Protein AF-0000000070920052 (afdb_homodimer)

Radius of gyration: 20.81 Å; Cα contacts (8 Å, |Δi|>4): 676; chains: 2; bounding box: 39×66×52 Å

pLDDT: mean 94.2, std 9.0, range [41.41, 98.88]

Structure (mmCIF, N/CA/C/O backbone):
data_AF-0000000070920052-model_v1
#
loop_
_entity.id
_entity.type
_entity.pdbx_description
1 polymer 'N-acetyltransferase GCN5'
#
loop_
_atom_site.group_PDB
_atom_site.id
_atom_site.type_symbol
_atom_site.label_atom_id
_atom_site.label_alt_id
_atom_site.label_comp_id
_atom_site.label_asym_id
_atom_site.label_entity_id
_atom_site.label_seq_id
_atom_site.pdbx_PDB_ins_code
_atom_site.Cartn_x
_atom_site.Cartn_y
_atom_site.Cartn_z
_atom_site.occupancy
_atom_site.B_iso_or_equiv
_atom_site.auth_seq_id
_atom_site.auth_comp_id
_atom_site.auth_asym_id
_atom_site.auth_atom_id
_atom_site.pdbx_PDB_model_num
ATOM 1 N N . MET A 1 1 ? 8.445 -40.219 3.514 1 41.41 1 MET A N 1
ATOM 2 C CA . MET A 1 1 ? 8.008 -39.281 4.547 1 41.41 1 MET A CA 1
ATOM 3 C C . MET A 1 1 ? 7.449 -38 3.93 1 41.41 1 MET A C 1
ATOM 5 O O . MET A 1 1 ? 8.102 -37.375 3.092 1 41.41 1 MET A O 1
ATOM 9 N N . ALA A 1 2 ? 6.184 -37.844 3.654 1 49.16 2 ALA A N 1
ATOM 10 C CA . ALA A 1 2 ? 5.512 -36.812 2.879 1 49.16 2 ALA A CA 1
ATOM 11 C C . ALA A 1 2 ? 6.012 -35.406 3.266 1 49.16 2 ALA A C 1
ATOM 13 O O . ALA A 1 2 ? 5.855 -35 4.414 1 49.16 2 ALA A O 1
ATOM 14 N N . SER A 1 3 ? 7.184 -35 2.867 1 64.5 3 SER A N 1
ATOM 15 C CA . SER A 1 3 ? 7.91 -33.781 3.25 1 64.5 3 SER A CA 1
ATOM 16 C C . SER A 1 3 ? 6.977 -32.594 3.326 1 64.5 3 SER A C 1
ATOM 18 O O . SER A 1 3 ? 6.262 -32.281 2.367 1 64.5 3 SER A O 1
ATOM 20 N N . SER A 1 4 ? 6.594 -32.219 4.598 1 85.94 4 SER A N 1
ATOM 21 C CA . SER A 1 4 ? 5.676 -31.156 4.992 1 85.94 4 SER A CA 1
ATOM 22 C C . SER A 1 4 ? 6.102 -29.812 4.406 1 85.94 4 SER A C 1
ATOM 24 O O . SER A 1 4 ? 7.285 -29.594 4.141 1 85.94 4 SER A O 1
ATOM 26 N N . TYR A 1 5 ? 5.16 -29.203 3.807 1 92.75 5 TYR A N 1
ATOM 27 C CA . TYR A 1 5 ? 5.418 -27.844 3.332 1 92.75 5 TYR A CA 1
ATOM 28 C C . TYR A 1 5 ? 5.895 -26.953 4.469 1 92.75 5 TYR A C 1
ATOM 30 O O . TYR A 1 5 ? 5.418 -27.062 5.602 1 92.75 5 TYR A O 1
ATOM 38 N N . THR A 1 6 ? 6.887 -26.125 4.23 1 94.19 6 THR A N 1
ATOM 39 C CA . THR A 1 6 ? 7.289 -25.109 5.195 1 94.19 6 THR A CA 1
ATOM 40 C C . THR A 1 6 ? 6.25 -24 5.262 1 94.19 6 THR A C 1
ATOM 42 O O . THR A 1 6 ? 5.492 -23.781 4.312 1 94.19 6 THR A O 1
ATOM 45 N N . PRO A 1 7 ? 6.164 -23.344 6.422 1 95.56 7 PRO A N 1
ATOM 46 C CA . PRO A 1 7 ? 5.324 -22.141 6.449 1 95.56 7 PRO A CA 1
ATOM 47 C C . PRO A 1 7 ? 5.727 -21.125 5.391 1 95.56 7 PRO A C 1
ATOM 49 O O . PRO A 1 7 ? 6.902 -21.031 5.039 1 95.56 7 PRO A O 1
ATOM 52 N N . VAL A 1 8 ? 4.742 -20.438 4.871 1 98.06 8 VAL A N 1
ATOM 53 C CA . VAL A 1 8 ? 4.996 -19.406 3.871 1 98.06 8 VAL A CA 1
ATOM 54 C C . VAL A 1 8 ? 5.898 -18.312 4.461 1 98.06 8 VAL A C 1
ATOM 56 O O . VAL A 1 8 ? 5.672 -17.859 5.582 1 98.06 8 VAL A O 1
ATOM 59 N N . ARG A 1 9 ? 6.891 -17.859 3.729 1 98.06 9 ARG A N 1
ATOM 60 C CA . ARG A 1 9 ? 7.832 -16.844 4.168 1 98.06 9 ARG A CA 1
ATOM 61 C C . ARG A 1 9 ? 8.398 -16.078 2.979 1 98.06 9 ARG A C 1
ATOM 63 O O . ARG A 1 9 ? 8.195 -16.469 1.826 1 98.06 9 ARG A O 1
ATOM 70 N N . LYS A 1 10 ? 9.102 -15.094 3.268 1 98.19 10 LYS A N 1
ATOM 71 C CA . LYS A 1 10 ? 9.711 -14.281 2.217 1 98.19 10 LYS A CA 1
ATOM 72 C C . LYS A 1 10 ? 10.758 -15.07 1.44 1 98.19 10 LYS A C 1
ATOM 74 O O . LYS A 1 10 ? 11.523 -15.836 2.027 1 98.19 10 LYS A O 1
ATOM 79 N N . LEU A 1 11 ? 10.828 -14.859 0.207 1 98.25 11 LEU A N 1
ATOM 80 C CA . LEU A 1 11 ? 11.828 -15.453 -0.667 1 98.25 11 LEU A CA 1
ATOM 81 C C . LEU A 1 11 ? 13.234 -15.055 -0.229 1 98.25 11 LEU A C 1
ATOM 83 O O . LEU A 1 11 ? 13.484 -13.891 0.088 1 98.25 11 LEU A O 1
ATOM 87 N N . ALA A 1 12 ? 14.102 -15.984 -0.153 1 97.12 12 ALA A N 1
ATOM 88 C CA . ALA A 1 12 ? 15.508 -15.75 0.174 1 97.12 12 ALA A CA 1
ATOM 89 C C . ALA A 1 12 ? 16.406 -16.109 -1.001 1 97.12 12 ALA A C 1
ATOM 91 O O . ALA A 1 12 ? 16.047 -16.938 -1.838 1 97.12 12 ALA A O 1
ATOM 92 N N . ALA A 1 13 ? 17.562 -15.492 -1.046 1 96.12 13 ALA A N 1
ATOM 93 C CA . ALA A 1 13 ? 18.547 -15.758 -2.105 1 96.12 13 ALA A CA 1
ATOM 94 C C . ALA A 1 13 ? 18.984 -17.219 -2.092 1 96.12 13 ALA A C 1
ATOM 96 O O . ALA A 1 13 ? 19.422 -17.75 -3.117 1 96.12 13 ALA A O 1
ATOM 97 N N . THR A 1 14 ? 18.828 -17.891 -0.986 1 96.12 14 THR A N 1
ATOM 98 C CA . THR A 1 14 ? 19.297 -19.266 -0.819 1 96.12 14 THR A CA 1
ATOM 99 C C . THR A 1 14 ? 18.219 -20.25 -1.274 1 96.12 14 THR A C 1
ATOM 101 O O . THR A 1 14 ? 18.484 -21.453 -1.35 1 96.12 14 THR A O 1
ATOM 104 N N . ASP A 1 15 ? 17.047 -19.781 -1.581 1 97.25 15 ASP A N 1
ATOM 105 C CA . ASP A 1 15 ? 15.977 -20.672 -1.992 1 97.25 15 ASP A CA 1
ATOM 106 C C . ASP A 1 15 ? 16.234 -21.234 -3.385 1 97.25 15 ASP A C 1
ATOM 108 O O . ASP A 1 15 ? 16.734 -20.531 -4.266 1 97.25 15 ASP A O 1
ATOM 112 N N . HIS A 1 16 ? 15.953 -22.516 -3.555 1 97.88 16 HIS A N 1
ATOM 113 C CA . HIS A 1 16 ? 16.125 -23.172 -4.852 1 97.88 16 HIS A CA 1
ATOM 114 C C . HIS A 1 16 ? 14.898 -22.938 -5.738 1 97.88 16 HIS A C 1
ATOM 116 O O . HIS A 1 16 ? 13.867 -23.609 -5.562 1 97.88 16 HIS A O 1
ATOM 122 N N . VAL A 1 17 ? 15.055 -22.109 -6.734 1 98.38 17 VAL A N 1
ATOM 123 C CA . VAL A 1 17 ? 13.914 -21.703 -7.543 1 98.38 17 VAL A CA 1
ATOM 124 C C . VAL A 1 17 ? 14.078 -22.234 -8.969 1 98.38 17 VAL A C 1
ATOM 126 O O . VAL A 1 17 ? 13.125 -22.234 -9.75 1 98.38 17 VAL A O 1
ATOM 129 N N . ASP A 1 18 ? 15.188 -22.797 -9.344 1 97.88 18 ASP A N 1
ATOM 130 C CA . ASP A 1 18 ? 15.523 -23.125 -10.734 1 97.88 18 ASP A CA 1
ATOM 131 C C . ASP A 1 18 ? 14.641 -24.25 -11.266 1 97.88 18 ASP A C 1
ATOM 133 O O . ASP A 1 18 ? 14.289 -24.266 -12.445 1 97.88 18 ASP A O 1
ATOM 137 N N . ALA A 1 19 ? 14.273 -25.188 -10.43 1 97.38 19 ALA A N 1
ATOM 138 C CA . ALA A 1 19 ? 13.531 -26.359 -10.859 1 97.38 19 ALA A CA 1
ATOM 139 C C . ALA A 1 19 ? 12.031 -26.094 -10.875 1 97.38 19 ALA A C 1
ATOM 141 O O . ALA A 1 19 ? 11.242 -26.938 -11.312 1 97.38 19 ALA A O 1
ATOM 142 N N . PHE A 1 20 ? 11.625 -24.953 -10.359 1 98.5 20 PHE A N 1
ATOM 143 C CA . PHE A 1 20 ? 10.211 -24.625 -10.281 1 98.5 20 PHE A CA 1
ATOM 144 C C . PHE A 1 20 ? 9.578 -24.609 -11.672 1 98.5 20 PHE A C 1
ATOM 146 O O . PHE A 1 20 ? 10.125 -24 -12.602 1 98.5 20 PHE A O 1
ATOM 153 N N . ASP A 1 21 ? 8.469 -25.219 -11.781 1 98.62 21 ASP A N 1
ATOM 154 C CA . ASP A 1 21 ? 7.707 -25.234 -13.023 1 98.62 21 ASP A CA 1
ATOM 155 C C . ASP A 1 21 ? 6.207 -25.328 -12.75 1 98.62 21 ASP A C 1
ATOM 157 O O . ASP A 1 21 ? 5.715 -26.375 -12.336 1 98.62 21 ASP A O 1
ATOM 161 N N . CYS A 1 22 ? 5.484 -24.297 -13.031 1 97.75 22 CYS A N 1
ATOM 162 C CA . CYS A 1 22 ? 4.047 -24.297 -12.789 1 97.75 22 CYS A CA 1
ATOM 163 C C . CYS A 1 22 ? 3.275 -24.5 -14.086 1 97.75 22 CYS A C 1
ATOM 165 O O . CYS A 1 22 ? 2.045 -24.438 -14.102 1 97.75 22 CYS A O 1
ATOM 167 N N . GLY A 1 23 ? 3.979 -24.656 -15.164 1 97.06 23 GLY A N 1
ATOM 168 C CA . GLY A 1 23 ? 3.34 -24.859 -16.453 1 97.06 23 GLY A CA 1
ATOM 169 C C . GLY A 1 23 ? 3.172 -23.562 -17.234 1 97.06 23 GLY A C 1
ATOM 170 O O . GLY A 1 23 ? 2.697 -23.578 -18.375 1 97.06 23 GLY A O 1
ATOM 171 N N . GLN A 1 24 ? 3.484 -22.422 -16.703 1 96.06 24 GLN A N 1
ATOM 172 C CA . GLN A 1 24 ? 3.432 -21.109 -17.359 1 96.06 24 GLN A CA 1
ATOM 173 C C . GLN A 1 24 ? 4.809 -20.453 -17.375 1 96.06 24 GLN A C 1
ATOM 175 O O . GLN A 1 24 ? 5.332 -20.062 -16.328 1 96.06 24 GLN A O 1
ATOM 180 N N . SER A 1 25 ? 5.328 -20.25 -18.547 1 96.94 25 SER A N 1
ATOM 181 C CA . SER A 1 25 ? 6.711 -19.812 -18.719 1 96.94 25 SER A CA 1
ATOM 182 C C . SER A 1 25 ? 6.941 -18.453 -18.062 1 96.94 25 SER A C 1
ATOM 184 O O . SER A 1 25 ? 7.977 -18.234 -17.438 1 96.94 25 SER A O 1
ATOM 186 N N . ALA A 1 26 ? 6 -17.547 -18.172 1 96.31 26 ALA A N 1
ATOM 187 C CA . ALA A 1 26 ? 6.16 -16.203 -17.641 1 96.31 26 ALA A CA 1
ATOM 188 C C . ALA A 1 26 ? 6.27 -16.219 -16.125 1 96.31 26 ALA A C 1
ATOM 190 O O . ALA A 1 26 ? 7.078 -15.492 -15.539 1 96.31 26 ALA A O 1
ATOM 191 N N . LEU A 1 27 ? 5.516 -17.016 -15.453 1 97.31 27 LEU A N 1
ATOM 192 C CA . LEU A 1 27 ? 5.555 -17.125 -14 1 97.31 27 LEU A CA 1
ATOM 193 C C . LEU A 1 27 ? 6.836 -17.812 -13.539 1 97.31 27 LEU A C 1
ATOM 195 O O . LEU A 1 27 ? 7.438 -17.422 -12.539 1 97.31 27 LEU A O 1
ATOM 199 N N . ASN A 1 28 ? 7.223 -18.875 -14.32 1 98.44 28 ASN A N 1
ATOM 200 C CA . ASN A 1 28 ? 8.5 -19.531 -14.031 1 98.44 28 ASN A CA 1
ATOM 201 C C . ASN A 1 28 ? 9.656 -18.547 -14.094 1 98.44 28 ASN A C 1
ATOM 203 O O . ASN A 1 28 ? 10.469 -18.469 -13.164 1 98.44 28 ASN A O 1
ATOM 207 N N . GLN A 1 29 ? 9.656 -17.812 -15.164 1 98.06 29 GLN A N 1
ATOM 208 C CA . GLN A 1 29 ? 10.734 -16.859 -15.383 1 98.06 29 GLN A CA 1
ATOM 209 C C . GLN A 1 29 ? 10.734 -15.773 -14.32 1 98.06 29 GLN A C 1
ATOM 211 O O . GLN A 1 29 ? 11.797 -15.344 -13.859 1 98.06 29 GLN A O 1
ATOM 216 N N . PHE A 1 30 ? 9.602 -15.375 -13.969 1 97.94 30 PHE A N 1
ATOM 217 C CA . PHE A 1 30 ? 9.516 -14.344 -12.938 1 97.94 30 PHE A CA 1
ATOM 218 C C . PHE A 1 30 ? 10.203 -14.797 -11.656 1 97.94 30 PHE A C 1
ATOM 220 O O . PHE A 1 30 ? 11.047 -14.078 -11.117 1 97.94 30 PHE A O 1
ATOM 227 N N . LEU A 1 31 ? 9.82 -15.922 -11.156 1 98.56 31 LEU A N 1
ATOM 228 C CA . LEU A 1 31 ? 10.391 -16.422 -9.914 1 98.56 31 LEU A CA 1
ATOM 229 C C . LEU A 1 31 ? 11.906 -16.594 -10.039 1 98.56 31 LEU A C 1
ATOM 231 O O . LEU A 1 31 ? 12.656 -16.188 -9.156 1 98.56 31 LEU A O 1
ATOM 235 N N . GLN A 1 32 ? 12.312 -17.094 -11.172 1 98.56 32 GLN A N 1
ATOM 236 C CA . GLN A 1 32 ? 13.695 -17.531 -11.359 1 98.56 32 GLN A CA 1
ATOM 237 C C . GLN A 1 32 ? 14.617 -16.359 -11.633 1 98.56 32 GLN A C 1
ATOM 239 O O . GLN A 1 32 ? 15.773 -16.359 -11.211 1 98.56 32 GLN A O 1
ATOM 244 N N . ARG A 1 33 ? 14.023 -15.281 -12.227 1 97.62 33 ARG A N 1
ATOM 245 C CA . ARG A 1 33 ? 14.914 -14.242 -12.734 1 97.62 33 ARG A CA 1
ATOM 246 C C . ARG A 1 33 ? 14.594 -12.883 -12.109 1 97.62 33 ARG A C 1
ATOM 248 O O . ARG A 1 33 ? 15.477 -12.039 -11.953 1 97.62 33 ARG A O 1
ATOM 255 N N . TYR A 1 34 ? 13.367 -12.672 -11.68 1 97.5 34 TYR A N 1
ATOM 256 C CA . TYR A 1 34 ? 12.977 -11.289 -11.422 1 97.5 34 TYR A CA 1
ATOM 257 C C . TYR A 1 34 ? 12.516 -11.109 -9.984 1 97.5 34 TYR A C 1
ATOM 259 O O . TYR A 1 34 ? 12.602 -10.016 -9.43 1 97.5 34 TYR A O 1
ATOM 267 N N . ALA A 1 35 ? 12.055 -12.18 -9.336 1 98.19 35 ALA A N 1
ATOM 268 C CA . ALA A 1 35 ? 11.398 -12.055 -8.039 1 98.19 35 ALA A CA 1
ATOM 269 C C . ALA A 1 35 ? 12.328 -11.406 -7.016 1 98.19 35 ALA A C 1
ATOM 271 O O . ALA A 1 35 ? 11.945 -10.445 -6.344 1 98.19 35 ALA A O 1
ATOM 272 N N . LEU A 1 36 ? 13.539 -11.906 -6.922 1 97.31 36 LEU A N 1
ATOM 273 C CA . LEU A 1 36 ? 14.484 -11.383 -5.938 1 97.31 36 LEU A CA 1
ATOM 274 C C . LEU A 1 36 ? 14.898 -9.961 -6.289 1 97.31 36 LEU A C 1
ATOM 276 O O . LEU A 1 36 ? 15.047 -9.117 -5.402 1 97.31 36 LEU A O 1
ATOM 280 N N . VAL A 1 37 ? 15.07 -9.711 -7.535 1 96.5 37 VAL A N 1
ATOM 281 C CA . VAL A 1 37 ? 15.445 -8.375 -8 1 96.5 37 VAL A CA 1
ATOM 282 C C . VAL A 1 37 ? 14.352 -7.375 -7.648 1 96.5 37 VAL A C 1
ATOM 284 O O . VAL A 1 37 ? 14.633 -6.301 -7.117 1 96.5 37 VAL A O 1
ATOM 287 N N . ASN A 1 38 ? 13.148 -7.719 -7.938 1 96.62 38 ASN A N 1
ATOM 288 C CA . ASN A 1 38 ? 12.016 -6.859 -7.621 1 96.62 38 ASN A CA 1
ATOM 289 C C . ASN A 1 38 ? 11.875 -6.641 -6.117 1 96.62 38 ASN A C 1
ATOM 291 O O . ASN A 1 38 ? 11.547 -5.543 -5.672 1 96.62 38 ASN A O 1
ATOM 295 N N . GLN A 1 39 ? 12.109 -7.711 -5.398 1 96.88 39 GLN A N 1
ATOM 296 C CA . GLN A 1 39 ? 12.039 -7.641 -3.943 1 96.88 39 GLN A CA 1
ATOM 297 C C . GLN A 1 39 ? 13.086 -6.676 -3.391 1 96.88 39 GLN A C 1
ATOM 299 O O . GLN A 1 39 ? 12.766 -5.82 -2.561 1 96.88 39 GLN A O 1
ATOM 304 N N . LYS A 1 40 ? 14.273 -6.734 -3.852 1 94.44 40 LYS A N 1
ATOM 305 C CA . LYS A 1 40 ? 15.352 -5.852 -3.414 1 94.44 40 LYS A CA 1
ATOM 306 C C . LYS A 1 40 ? 15.078 -4.406 -3.807 1 94.44 40 LYS A C 1
ATOM 308 O O . LYS A 1 40 ? 15.445 -3.479 -3.082 1 94.44 40 LYS A O 1
ATOM 313 N N . ALA A 1 41 ? 14.422 -4.262 -4.887 1 93.94 41 ALA A N 1
ATOM 314 C CA . ALA A 1 41 ? 14.094 -2.93 -5.391 1 93.94 41 ALA A CA 1
ATOM 315 C C . ALA A 1 41 ? 12.828 -2.387 -4.734 1 93.94 41 ALA A C 1
ATOM 317 O O . ALA A 1 41 ? 12.406 -1.266 -5.023 1 93.94 41 ALA A O 1
ATOM 318 N N . ASN A 1 42 ? 12.109 -3.152 -3.965 1 95.56 42 ASN A N 1
ATOM 319 C CA . ASN A 1 42 ? 10.867 -2.812 -3.283 1 95.56 42 ASN A CA 1
ATOM 320 C C . ASN A 1 42 ? 9.75 -2.518 -4.273 1 95.56 42 ASN A C 1
ATOM 322 O O . ASN A 1 42 ? 8.922 -1.634 -4.039 1 95.56 42 ASN A O 1
ATOM 326 N N . SER A 1 43 ? 9.82 -3.182 -5.355 1 96.06 43 SER A N 1
ATOM 327 C CA . SER A 1 43 ? 8.734 -3.041 -6.32 1 96.06 43 SER A CA 1
ATOM 328 C C . SER A 1 43 ? 7.691 -4.141 -6.141 1 96.06 43 SER A C 1
ATOM 330 O O . SER A 1 43 ? 6.551 -3.998 -6.59 1 96.06 43 SER A O 1
ATOM 332 N N . ALA A 1 44 ? 8.109 -5.211 -5.516 1 97.75 44 ALA A N 1
ATOM 333 C CA . ALA A 1 44 ? 7.234 -6.305 -5.098 1 97.75 44 ALA A CA 1
ATOM 334 C C . ALA A 1 44 ? 7.883 -7.129 -3.99 1 97.75 44 ALA A C 1
ATOM 336 O O . ALA A 1 44 ? 9.109 -7.176 -3.881 1 97.75 44 ALA A O 1
ATOM 337 N N . GLN A 1 45 ? 7.055 -7.699 -3.145 1 98.56 45 GLN A N 1
ATOM 338 C CA . GLN A 1 45 ? 7.527 -8.703 -2.197 1 98.56 45 GLN A CA 1
ATOM 339 C C . GLN A 1 45 ? 7.035 -10.094 -2.58 1 98.56 45 GLN A C 1
ATOM 341 O O . GLN A 1 45 ? 5.863 -10.273 -2.916 1 98.56 45 GLN A O 1
ATOM 346 N N . THR A 1 46 ? 7.93 -11.031 -2.551 1 98.88 46 THR A N 1
ATOM 347 C CA . THR A 1 46 ? 7.59 -12.398 -2.939 1 98.88 46 THR A CA 1
ATOM 348 C C . THR A 1 46 ? 7.695 -13.336 -1.744 1 98.88 46 THR A C 1
ATOM 350 O O . THR A 1 46 ? 8.648 -13.266 -0.972 1 98.88 46 THR A O 1
ATOM 353 N N . TYR A 1 47 ? 6.703 -14.188 -1.597 1 98.88 47 TYR A N 1
ATOM 354 C CA . TYR A 1 47 ? 6.605 -15.188 -0.537 1 98.88 47 TYR A CA 1
ATOM 355 C C . TYR A 1 47 ? 6.555 -16.594 -1.115 1 98.88 47 TYR A C 1
ATOM 357 O O . TYR A 1 47 ? 5.945 -16.828 -2.162 1 98.88 47 TYR A O 1
ATOM 365 N N . VAL A 1 48 ? 7.219 -17.5 -0.341 1 98.69 48 VAL A N 1
ATOM 366 C CA . VAL A 1 48 ? 7.359 -18.828 -0.914 1 98.69 48 VAL A CA 1
ATOM 367 C C . VAL A 1 48 ? 7.008 -19.875 0.135 1 98.69 48 VAL A C 1
ATOM 369 O O . VAL A 1 48 ? 7.09 -19.625 1.338 1 98.69 48 VAL A O 1
ATOM 372 N N . CYS A 1 49 ? 6.512 -20.938 -0.36 1 98.12 49 CYS A N 1
ATOM 373 C CA . CYS A 1 49 ? 6.402 -22.188 0.364 1 98.12 49 CYS A CA 1
ATOM 374 C C . CYS A 1 49 ? 7.352 -23.234 -0.209 1 98.12 49 CYS A C 1
ATOM 376 O O . CYS A 1 49 ? 7.492 -23.344 -1.428 1 98.12 49 CYS A O 1
ATOM 378 N N . CYS A 1 50 ? 7.965 -23.969 0.686 1 97.44 50 CYS A N 1
ATOM 379 C CA . CYS A 1 50 ? 8.992 -24.891 0.234 1 97.44 50 CYS A CA 1
ATOM 380 C C . CYS A 1 50 ? 8.711 -26.312 0.729 1 97.44 50 CYS A C 1
ATOM 382 O O . CYS A 1 50 ? 7.992 -26.5 1.714 1 97.44 50 CYS A O 1
ATOM 384 N N . GLN A 1 51 ? 9.094 -27.219 -0.008 1 95.31 51 GLN A N 1
ATOM 385 C CA . GLN A 1 51 ? 9.336 -28.594 0.438 1 95.31 51 GLN A CA 1
ATOM 386 C C . GLN A 1 51 ? 10.828 -28.891 0.515 1 95.31 51 GLN A C 1
ATOM 388 O O . GLN A 1 51 ? 11.5 -29 -0.514 1 95.31 51 GLN A O 1
ATOM 393 N N . GLY A 1 52 ? 11.328 -28.891 1.749 1 88.94 52 GLY A N 1
ATOM 394 C CA . GLY A 1 52 ? 12.773 -28.797 1.882 1 88.94 52 GLY A CA 1
ATOM 395 C C . GLY A 1 52 ? 13.328 -27.469 1.437 1 88.94 52 GLY A C 1
ATOM 396 O O . GLY A 1 52 ? 12.891 -26.422 1.904 1 88.94 52 GLY A O 1
ATOM 397 N N . ASP A 1 53 ? 14.242 -27.469 0.498 1 88 53 ASP A N 1
ATOM 398 C CA . ASP A 1 53 ? 14.82 -26.219 0.014 1 88 53 ASP A CA 1
ATOM 399 C C . ASP A 1 53 ? 14.258 -25.844 -1.357 1 88 53 ASP A C 1
ATOM 401 O O . ASP A 1 53 ? 14.641 -24.828 -1.937 1 88 53 ASP A O 1
ATOM 405 N N . LEU A 1 54 ? 13.344 -26.656 -1.715 1 95.44 54 LEU A N 1
ATOM 406 C CA . LEU A 1 54 ? 12.766 -26.438 -3.037 1 95.44 54 LEU A CA 1
ATOM 407 C C . LEU A 1 54 ? 11.508 -25.578 -2.945 1 95.44 54 LEU A C 1
ATOM 409 O O . LEU A 1 54 ? 10.586 -25.891 -2.197 1 95.44 54 LEU A O 1
ATOM 413 N N . VAL A 1 55 ? 11.484 -24.5 -3.648 1 98.5 55 VAL A N 1
ATOM 414 C CA . VAL A 1 55 ? 10.273 -23.688 -3.721 1 98.5 55 VAL A CA 1
ATOM 415 C C . VAL A 1 55 ? 9.211 -24.406 -4.543 1 98.5 55 VAL A C 1
ATOM 417 O O . VAL A 1 55 ? 9.461 -24.797 -5.684 1 98.5 55 VAL A O 1
ATOM 420 N N . VAL A 1 56 ? 8.031 -24.562 -3.998 1 98.5 56 VAL A N 1
ATOM 421 C CA . VAL A 1 56 ? 6.988 -25.312 -4.695 1 98.5 56 VAL A CA 1
ATOM 422 C C . VAL A 1 56 ? 5.758 -24.438 -4.887 1 98.5 56 VAL A C 1
ATOM 424 O O . VAL A 1 56 ? 4.793 -24.828 -5.543 1 98.5 56 VAL A O 1
ATOM 427 N N . GLY A 1 57 ? 5.707 -23.281 -4.359 1 98.62 57 GLY A N 1
ATOM 428 C CA . GLY A 1 57 ? 4.672 -22.266 -4.523 1 98.62 57 GLY A CA 1
ATOM 429 C C . GLY A 1 57 ? 5.137 -20.875 -4.156 1 98.62 57 GLY A C 1
ATOM 430 O O . GLY A 1 57 ? 6.031 -20.703 -3.328 1 98.62 57 GLY A O 1
ATOM 431 N N . PHE A 1 58 ? 4.535 -19.906 -4.82 1 98.88 58 PHE A N 1
ATOM 432 C CA . PHE A 1 58 ? 4.895 -18.547 -4.457 1 98.88 58 PHE A CA 1
ATOM 433 C C . PHE A 1 58 ? 3.775 -17.578 -4.828 1 98.88 58 PHE A C 1
ATOM 435 O O . PHE A 1 58 ? 2.885 -17.922 -5.605 1 98.88 58 PHE A O 1
ATOM 442 N N . TYR A 1 59 ? 3.783 -16.484 -4.273 1 98.75 59 TYR A N 1
ATOM 443 C CA . TYR A 1 59 ? 3 -15.336 -4.695 1 98.75 59 TYR A CA 1
ATOM 444 C C . TYR A 1 59 ? 3.762 -14.039 -4.445 1 98.75 59 TYR A C 1
ATOM 446 O O . TYR A 1 59 ? 4.738 -14.023 -3.693 1 98.75 59 TYR A O 1
ATOM 454 N N . SER A 1 60 ? 3.359 -12.977 -5.066 1 98.81 60 SER A N 1
ATOM 455 C CA . SER A 1 60 ? 3.992 -11.672 -4.91 1 98.81 60 SER A CA 1
ATOM 456 C C . SER A 1 60 ? 2.955 -10.578 -4.684 1 98.81 60 SER A C 1
ATOM 458 O O . SER A 1 60 ? 1.875 -10.609 -5.277 1 98.81 60 SER A O 1
ATOM 460 N N . LEU A 1 61 ? 3.299 -9.656 -3.826 1 98.88 61 LEU A N 1
ATOM 461 C CA . LEU A 1 61 ? 2.416 -8.547 -3.475 1 98.88 61 LEU A CA 1
ATOM 462 C C . LEU A 1 61 ? 3.07 -7.207 -3.801 1 98.88 61 LEU A C 1
ATOM 464 O O . LEU A 1 61 ? 4.27 -7.027 -3.574 1 98.88 61 LEU A O 1
ATOM 468 N N . ALA A 1 62 ? 2.346 -6.328 -4.352 1 98.62 62 ALA A N 1
ATOM 469 C CA . ALA A 1 62 ? 2.676 -4.914 -4.504 1 98.62 62 ALA A CA 1
ATOM 470 C C . ALA A 1 62 ? 1.447 -4.035 -4.277 1 98.62 62 ALA A C 1
ATOM 472 O O . ALA A 1 62 ? 0.312 -4.512 -4.359 1 98.62 62 ALA A O 1
ATOM 473 N N . VAL A 1 63 ? 1.684 -2.812 -3.963 1 98.75 63 VAL A N 1
ATOM 474 C CA . VAL A 1 63 ? 0.545 -1.914 -3.799 1 98.75 63 VAL A CA 1
ATOM 475 C C . VAL A 1 63 ? 0.292 -1.157 -5.102 1 98.75 63 VAL A C 1
ATOM 477 O O . VAL A 1 63 ? 1.143 -1.145 -5.996 1 98.75 63 VAL A O 1
ATOM 480 N N . GLY A 1 64 ? -0.877 -0.609 -5.199 1 98.31 64 GLY A N 1
ATOM 481 C CA . GLY A 1 64 ? -1.239 0.203 -6.352 1 98.31 64 GLY A CA 1
ATOM 482 C C . GLY A 1 64 ? -2.551 0.943 -6.168 1 98.31 64 GLY A C 1
ATOM 483 O O . GLY A 1 64 ? -3.018 1.124 -5.043 1 98.31 64 GLY A O 1
ATOM 484 N N . SER A 1 65 ? -3.023 1.445 -7.262 1 98.31 65 SER A N 1
ATOM 485 C CA . SER A 1 65 ? -4.332 2.088 -7.312 1 98.31 65 SER A CA 1
ATOM 486 C C . SER A 1 65 ? -5.02 1.838 -8.648 1 98.31 65 SER A C 1
ATOM 488 O O . SER A 1 65 ? -4.363 1.515 -9.641 1 98.31 65 SER A O 1
ATOM 490 N N . VAL A 1 66 ? -6.285 1.933 -8.594 1 97.12 66 VAL A N 1
ATOM 491 C CA . VAL A 1 66 ? -7.043 1.752 -9.828 1 97.12 66 VAL A CA 1
ATOM 492 C C . VAL A 1 66 ? -8.008 2.92 -10.016 1 97.12 66 VAL A C 1
ATOM 494 O O . VAL A 1 66 ? -8.445 3.537 -9.039 1 97.12 66 VAL A O 1
ATOM 497 N N . ASP A 1 67 ? -8.289 3.201 -11.266 1 96.44 67 ASP A N 1
ATOM 498 C CA . ASP A 1 67 ? -9.289 4.215 -11.578 1 96.44 67 ASP A CA 1
ATOM 499 C C . ASP A 1 67 ? -10.672 3.807 -11.062 1 96.44 67 ASP A C 1
ATOM 501 O O . ASP A 1 67 ? -11.055 2.643 -11.172 1 96.44 67 ASP A O 1
ATOM 505 N N . PRO A 1 68 ? -11.367 4.754 -10.578 1 96.81 68 PRO A N 1
ATOM 506 C CA . PRO A 1 68 ? -12.711 4.453 -10.094 1 96.81 68 PRO A CA 1
ATOM 507 C C . PRO A 1 68 ? -13.57 3.729 -11.141 1 96.81 68 PRO A C 1
ATOM 509 O O . PRO A 1 68 ? -14.359 2.852 -10.789 1 96.81 68 PRO A O 1
ATOM 512 N N . GLU A 1 69 ? -13.336 3.988 -12.391 1 95.81 69 GLU A N 1
ATOM 513 C CA . GLU A 1 69 ? -14.148 3.412 -13.461 1 95.81 69 GLU A CA 1
ATOM 514 C C . GLU A 1 69 ? -13.844 1.929 -13.641 1 95.81 69 GLU A C 1
ATOM 516 O O . GLU A 1 69 ? -14.664 1.186 -14.188 1 95.81 69 GLU A O 1
ATOM 521 N N . ALA A 1 70 ? -12.711 1.57 -13.203 1 96.31 70 ALA A N 1
ATOM 522 C CA . ALA A 1 70 ? -12.289 0.181 -13.375 1 96.31 70 ALA A CA 1
ATOM 523 C C . ALA A 1 70 ? -12.711 -0.67 -12.18 1 96.31 70 ALA A C 1
ATOM 525 O O . ALA A 1 70 ? -12.656 -1.901 -12.242 1 96.31 70 ALA A O 1
ATOM 526 N N . ALA A 1 71 ? -13.039 -0.072 -11.078 1 96.69 71 ALA A N 1
ATOM 527 C CA . ALA A 1 71 ? -13.414 -0.795 -9.867 1 96.69 71 ALA A CA 1
ATOM 528 C C . ALA A 1 71 ? -14.898 -1.147 -9.875 1 96.69 71 ALA A C 1
ATOM 530 O O . ALA A 1 71 ? -15.734 -0.345 -10.305 1 96.69 71 ALA A O 1
ATOM 531 N N . PRO A 1 72 ? -15.258 -2.34 -9.422 1 95.88 72 PRO A N 1
ATOM 532 C CA . PRO A 1 72 ? -16.688 -2.66 -9.273 1 95.88 72 PRO A CA 1
ATOM 533 C C . PRO A 1 72 ? -17.422 -1.664 -8.383 1 95.88 72 PRO A C 1
ATOM 535 O O . PRO A 1 72 ? -16.812 -1.028 -7.523 1 95.88 72 PRO A O 1
ATOM 538 N N . SER A 1 73 ? -18.719 -1.611 -8.602 1 94.12 73 SER A N 1
ATOM 539 C CA . SER A 1 73 ? -19.547 -0.65 -7.883 1 94.12 73 SER A CA 1
ATOM 540 C C . SER A 1 73 ? -19.438 -0.838 -6.375 1 94.12 73 SER A C 1
ATOM 542 O O . SER A 1 73 ? -19.422 0.137 -5.621 1 94.12 73 SER A O 1
ATOM 544 N N . ARG A 1 74 ? -19.359 -2.051 -5.961 1 92.94 74 ARG A N 1
ATOM 545 C CA . ARG A 1 74 ? -19.281 -2.355 -4.535 1 92.94 74 ARG A CA 1
ATOM 546 C C . ARG A 1 74 ? -18.016 -1.769 -3.914 1 92.94 74 ARG A C 1
ATOM 548 O O . ARG A 1 74 ? -18.031 -1.303 -2.773 1 92.94 74 ARG A O 1
ATOM 555 N N . VAL A 1 75 ? -16.953 -1.752 -4.613 1 94.06 75 VAL A N 1
ATOM 556 C CA . VAL A 1 75 ? -15.68 -1.231 -4.152 1 94.06 75 VAL A CA 1
ATOM 557 C C . VAL A 1 75 ? -15.758 0.286 -4 1 94.06 75 VAL A C 1
ATOM 559 O O . VAL A 1 75 ? -15.164 0.858 -3.084 1 94.06 75 VAL A O 1
ATOM 562 N N . MET A 1 76 ? -16.531 0.895 -4.824 1 94.38 76 MET A N 1
ATOM 563 C CA . MET A 1 76 ? -16.578 2.354 -4.879 1 94.38 76 MET A CA 1
ATOM 564 C C . MET A 1 76 ? -17.578 2.898 -3.855 1 94.38 76 MET A C 1
ATOM 566 O O . MET A 1 76 ? -17.594 4.098 -3.582 1 94.38 76 MET A O 1
ATOM 570 N N . LYS A 1 77 ? -18.375 2.064 -3.338 1 90.88 77 LYS A N 1
ATOM 571 C CA . LYS A 1 77 ? -19.406 2.518 -2.414 1 90.88 77 LYS A CA 1
ATOM 572 C C . LYS A 1 77 ? -18.797 3.271 -1.234 1 90.88 77 LYS A C 1
ATOM 574 O O . LYS A 1 77 ? -17.922 2.752 -0.549 1 90.88 77 LYS A O 1
ATOM 579 N N . GLY A 1 78 ? -19.234 4.512 -1.068 1 88.5 78 GLY A N 1
ATOM 580 C CA . GLY A 1 78 ? -18.797 5.309 0.07 1 88.5 78 GLY A CA 1
ATOM 581 C C . GLY A 1 78 ? -17.469 6 -0.15 1 88.5 78 GLY A C 1
ATOM 582 O O . GLY A 1 78 ? -16.922 6.605 0.771 1 88.5 78 GLY A O 1
ATOM 583 N N . LEU A 1 79 ? -16.938 5.832 -1.289 1 90.81 79 LEU A N 1
ATOM 584 C CA . LEU A 1 79 ? -15.664 6.461 -1.586 1 90.81 79 LEU A CA 1
ATOM 585 C C . LEU A 1 79 ? -15.844 7.676 -2.49 1 90.81 79 LEU A C 1
ATOM 587 O O . LEU A 1 79 ? -16.781 7.715 -3.303 1 90.81 79 LEU A O 1
ATOM 591 N N . ALA A 1 80 ? -14.938 8.594 -2.236 1 87.12 80 ALA A N 1
ATOM 592 C CA . ALA A 1 80 ? -14.828 9.656 -3.225 1 87.12 80 ALA A CA 1
ATOM 593 C C . ALA A 1 80 ? -14.297 9.125 -4.551 1 87.12 80 ALA A C 1
ATOM 595 O O . ALA A 1 80 ? -13.875 7.969 -4.637 1 87.12 80 ALA A O 1
ATOM 596 N N . ARG A 1 81 ? -14.359 9.859 -5.59 1 87.44 81 ARG A N 1
ATOM 597 C CA . ARG A 1 81 ? -13.969 9.43 -6.93 1 87.44 81 ARG A CA 1
ATOM 598 C C . ARG A 1 81 ? -12.477 9.656 -7.168 1 87.44 81 ARG A C 1
ATOM 600 O O . ARG A 1 81 ? -12.086 10.227 -8.188 1 87.44 81 ARG A O 1
ATOM 607 N N . HIS A 1 82 ? -11.727 9.289 -6.211 1 92.5 82 HIS A N 1
ATOM 608 C CA . HIS A 1 82 ? -10.273 9.211 -6.32 1 92.5 82 HIS A CA 1
ATOM 609 C C . HIS A 1 82 ? -9.828 7.785 -6.629 1 92.5 82 HIS A C 1
ATOM 611 O O . HIS A 1 82 ? -10.594 6.84 -6.469 1 92.5 82 HIS A O 1
ATOM 617 N N . PRO A 1 83 ? -8.648 7.703 -7.164 1 96.12 83 PRO A N 1
ATOM 618 C CA . PRO A 1 83 ? -8.148 6.348 -7.387 1 96.12 83 PRO A CA 1
ATOM 619 C C . PRO A 1 83 ? -8.25 5.465 -6.145 1 96.12 83 PRO A C 1
ATOM 621 O O . PRO A 1 83 ? -8.016 5.934 -5.031 1 96.12 83 PRO A O 1
ATOM 624 N N . VAL A 1 84 ? -8.648 4.262 -6.309 1 97.56 84 VAL A N 1
ATOM 625 C CA . VAL A 1 84 ? -8.891 3.326 -5.211 1 97.56 84 VAL A CA 1
ATOM 626 C C . VAL A 1 84 ? -7.574 2.664 -4.801 1 97.56 84 VAL A C 1
ATOM 628 O O . VAL A 1 84 ? -6.902 2.041 -5.629 1 97.56 84 VAL A O 1
ATOM 631 N N . PRO A 1 85 ? -7.18 2.828 -3.572 1 98.31 85 PRO A N 1
ATOM 632 C CA . PRO A 1 85 ? -5.977 2.123 -3.135 1 98.31 85 PRO A CA 1
ATOM 633 C C . PRO A 1 85 ? -6.176 0.611 -3.049 1 98.31 85 PRO A C 1
ATOM 635 O O . PRO A 1 85 ? -7.145 0.147 -2.443 1 98.31 85 PRO A O 1
ATOM 638 N N . VAL A 1 86 ? -5.223 -0.126 -3.605 1 98.62 86 VAL A N 1
ATOM 639 C CA . VAL A 1 86 ? -5.41 -1.572 -3.65 1 98.62 86 VAL A CA 1
ATOM 640 C C . VAL A 1 86 ? -4.09 -2.273 -3.328 1 98.62 86 VAL A C 1
ATOM 642 O O . VAL A 1 86 ? -3.016 -1.697 -3.504 1 98.62 86 VAL A O 1
ATOM 645 N N . MET A 1 87 ? -4.211 -3.461 -2.793 1 98.75 87 MET A N 1
ATOM 646 C CA . MET A 1 87 ? -3.148 -4.461 -2.869 1 98.75 87 MET A CA 1
ATOM 647 C C . MET A 1 87 ? -3.256 -5.27 -4.16 1 98.75 87 MET A C 1
ATOM 649 O O . MET A 1 87 ? -4.352 -5.668 -4.559 1 98.75 87 MET A O 1
ATOM 653 N N . ILE A 1 88 ? -2.127 -5.477 -4.77 1 98.69 88 ILE A N 1
ATOM 654 C CA . ILE A 1 88 ? -2.1 -6.277 -5.984 1 98.69 88 ILE A CA 1
ATOM 655 C C . ILE A 1 88 ? -1.442 -7.629 -5.699 1 98.69 88 ILE A C 1
ATOM 657 O O . ILE A 1 88 ? -0.309 -7.684 -5.219 1 98.69 88 ILE A O 1
ATOM 661 N N . LEU A 1 89 ? -2.18 -8.664 -5.902 1 98.5 89 LEU A N 1
ATOM 662 C CA . LEU A 1 89 ? -1.565 -9.984 -6.051 1 98.5 89 LEU A CA 1
ATOM 663 C C . LEU A 1 89 ? -0.994 -10.164 -7.453 1 98.5 89 LEU A C 1
ATOM 665 O O . LEU A 1 89 ? -1.71 -10.562 -8.375 1 98.5 89 LEU A O 1
ATOM 669 N N . ALA A 1 90 ? 0.275 -9.93 -7.562 1 97.69 90 ALA A N 1
ATOM 670 C CA . ALA A 1 90 ? 0.913 -9.812 -8.867 1 97.69 90 ALA A CA 1
ATOM 671 C C . ALA A 1 90 ? 1.138 -11.18 -9.5 1 97.69 90 ALA A C 1
ATOM 673 O O . ALA A 1 90 ? 1.122 -11.312 -10.727 1 97.69 90 ALA A O 1
ATOM 674 N N . ARG A 1 91 ? 1.466 -12.141 -8.688 1 97.62 91 ARG A N 1
ATOM 675 C CA . ARG A 1 91 ? 1.705 -13.516 -9.109 1 97.62 91 ARG A CA 1
ATOM 676 C C . ARG A 1 91 ? 1.254 -14.508 -8.039 1 97.62 91 ARG A C 1
ATOM 678 O O . ARG A 1 91 ? 1.355 -14.227 -6.844 1 97.62 91 ARG A O 1
ATOM 685 N N . LEU A 1 92 ? 0.771 -15.562 -8.492 1 98.31 92 LEU A N 1
ATOM 686 C CA . LEU A 1 92 ? 0.497 -16.734 -7.672 1 98.31 92 LEU A CA 1
ATOM 687 C C . LEU A 1 92 ? 0.638 -18.016 -8.492 1 98.31 92 LEU A C 1
ATOM 689 O O . LEU A 1 92 ? 0.009 -18.156 -9.547 1 98.31 92 LEU A O 1
ATOM 693 N N . ALA A 1 93 ? 1.525 -18.828 -8.008 1 98.31 93 ALA A N 1
ATOM 694 C CA . ALA A 1 93 ? 1.742 -20.062 -8.773 1 98.31 93 ALA A CA 1
ATOM 695 C C . ALA A 1 93 ? 2.164 -21.203 -7.871 1 98.31 93 ALA A C 1
ATOM 697 O O . ALA A 1 93 ? 2.77 -20.984 -6.82 1 98.31 93 ALA A O 1
ATOM 698 N N . VAL A 1 94 ? 1.822 -22.344 -8.289 1 98.25 94 VAL A N 1
ATOM 699 C CA . VAL A 1 94 ? 2.172 -23.594 -7.621 1 98.25 94 VAL A CA 1
ATOM 700 C C . VAL A 1 94 ? 2.846 -24.531 -8.609 1 98.25 94 VAL A C 1
ATOM 702 O O . VAL A 1 94 ? 2.383 -24.688 -9.742 1 98.25 94 VAL A O 1
ATOM 705 N N . ASP A 1 95 ? 3.916 -25.156 -8.156 1 98.5 95 ASP A N 1
ATOM 706 C CA . ASP A 1 95 ? 4.594 -26.141 -8.984 1 98.5 95 ASP A CA 1
ATOM 707 C C . ASP A 1 95 ? 3.631 -27.234 -9.438 1 98.5 95 ASP A C 1
ATOM 709 O O . ASP A 1 95 ? 2.812 -27.719 -8.648 1 98.5 95 ASP A O 1
ATOM 713 N N . ARG A 1 96 ? 3.857 -27.719 -10.633 1 97.75 96 ARG A N 1
ATOM 714 C CA . ARG A 1 96 ? 2.947 -28.656 -11.266 1 97.75 96 ARG A CA 1
ATOM 715 C C . ARG A 1 96 ? 2.77 -29.906 -10.414 1 97.75 96 ARG A C 1
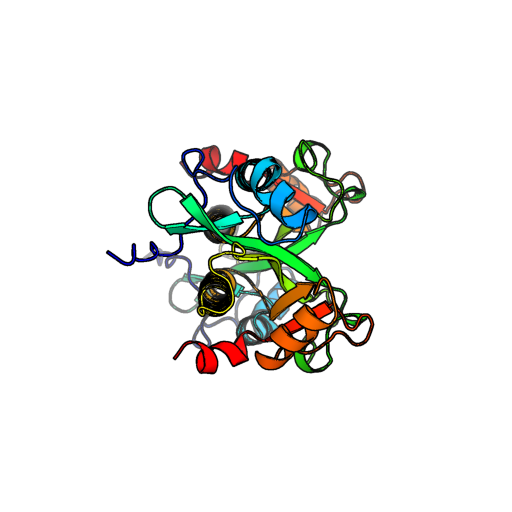ATOM 717 O O .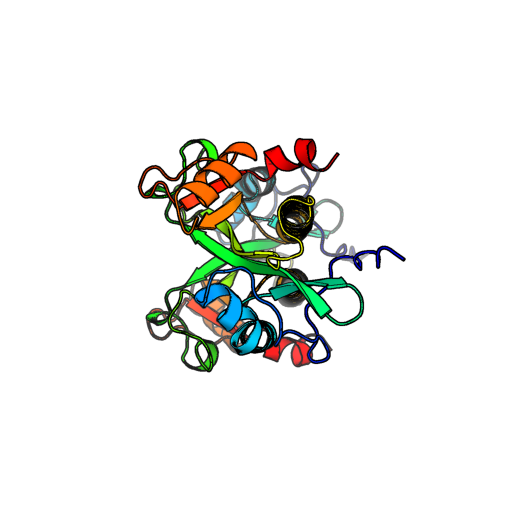 ARG A 1 96 ? 1.668 -30.453 -10.328 1 97.75 96 ARG A O 1
ATOM 724 N N . GLU A 1 97 ? 3.777 -30.359 -9.828 1 96.31 97 GLU A N 1
ATOM 725 C CA . GLU A 1 97 ? 3.748 -31.594 -9.055 1 96.31 97 GLU A CA 1
ATOM 726 C C . GLU A 1 97 ? 2.992 -31.406 -7.742 1 96.31 97 GLU A C 1
ATOM 728 O O . GLU A 1 97 ? 2.676 -32.375 -7.055 1 96.31 97 GLU A O 1
ATOM 733 N N . HIS A 1 98 ? 2.693 -30.203 -7.398 1 96.75 98 HIS A N 1
ATOM 734 C CA . HIS A 1 98 ? 2.055 -29.906 -6.121 1 96.75 98 HIS A CA 1
ATOM 735 C C . HIS A 1 98 ? 0.7 -29.234 -6.324 1 96.75 98 HIS A C 1
ATOM 737 O O . HIS A 1 98 ? 0.109 -28.719 -5.375 1 96.75 98 HIS A O 1
ATOM 743 N N . GLN A 1 99 ? 0.265 -29.156 -7.555 1 95.38 99 GLN A N 1
ATOM 744 C CA . GLN A 1 99 ? -1.024 -28.547 -7.863 1 95.38 99 GLN A CA 1
ATOM 745 C C . GLN A 1 99 ? -2.176 -29.469 -7.457 1 95.38 99 GLN A C 1
ATOM 747 O O . GLN A 1 99 ? -1.994 -30.672 -7.324 1 95.38 99 GLN A O 1
ATOM 752 N N . ARG A 1 100 ? -3.297 -28.859 -7.133 1 93.81 100 ARG A N 1
ATOM 753 C CA . ARG A 1 100 ? -4.531 -29.547 -6.793 1 93.81 100 ARG A CA 1
ATOM 754 C C . ARG A 1 100 ? -4.398 -30.281 -5.461 1 93.81 100 ARG A C 1
ATOM 756 O O . ARG A 1 100 ? -5.027 -31.328 -5.25 1 93.81 100 ARG A O 1
ATOM 763 N N . LEU A 1 101 ? -3.496 -29.781 -4.617 1 94.06 101 LEU A N 1
ATOM 764 C CA . LEU A 1 101 ? -3.309 -30.328 -3.279 1 94.06 101 LEU A CA 1
ATOM 765 C C . LEU A 1 101 ? -3.652 -29.297 -2.215 1 94.06 101 LEU A C 1
ATOM 767 O O . LEU A 1 101 ? -3.352 -29.484 -1.034 1 94.06 101 LEU A O 1
ATOM 771 N N . GLY A 1 102 ? -4.207 -28.156 -2.684 1 94.69 102 GLY A N 1
ATOM 772 C CA . GLY A 1 102 ? -4.648 -27.156 -1.735 1 94.69 102 GLY A CA 1
ATOM 773 C C . GLY A 1 102 ? -3.615 -26.062 -1.487 1 94.69 102 GLY A C 1
ATOM 774 O O . GLY A 1 102 ? -3.863 -25.125 -0.733 1 94.69 102 GLY A O 1
ATOM 775 N N . LEU A 1 103 ? -2.457 -26.156 -2.08 1 96.44 103 LEU A N 1
ATOM 776 C CA . LEU A 1 103 ? -1.372 -25.203 -1.834 1 96.44 103 LEU A CA 1
ATOM 777 C C . LEU A 1 103 ? -1.727 -23.828 -2.361 1 96.44 103 LEU A C 1
ATOM 779 O O . LEU A 1 103 ? -1.417 -22.812 -1.726 1 96.44 103 LEU A O 1
ATOM 783 N N . GLY A 1 104 ? -2.389 -23.766 -3.521 1 96.56 104 GLY A N 1
ATOM 784 C CA . GLY A 1 104 ? -2.832 -22.484 -4.047 1 96.56 104 GLY A CA 1
ATOM 785 C C . GLY A 1 104 ? -3.756 -21.75 -3.104 1 96.56 104 GLY A C 1
ATOM 786 O O . GLY A 1 104 ? -3.6 -20.547 -2.895 1 96.56 104 GLY A O 1
ATOM 787 N N . GLN A 1 105 ? -4.656 -22.5 -2.516 1 95.25 105 GLN A N 1
ATOM 788 C CA . GLN A 1 105 ? -5.582 -21.922 -1.546 1 95.25 105 GLN A CA 1
ATOM 789 C C . GLN A 1 105 ? -4.836 -21.391 -0.321 1 95.25 105 GLN A C 1
ATOM 791 O O . GLN A 1 105 ? -5.125 -20.297 0.165 1 95.25 105 GLN A O 1
ATOM 796 N N . ALA A 1 106 ? -3.924 -22.156 0.143 1 95.81 106 ALA A N 1
ATOM 797 C CA . ALA A 1 106 ? -3.137 -21.766 1.309 1 95.81 106 ALA A CA 1
ATOM 798 C C . ALA A 1 106 ? -2.338 -20.5 1.029 1 95.81 106 ALA A C 1
ATOM 800 O O . ALA A 1 106 ? -2.26 -19.609 1.879 1 95.81 106 ALA A O 1
ATOM 801 N N . LEU A 1 107 ? -1.78 -20.422 -0.149 1 97.69 107 LEU A N 1
ATOM 802 C CA . LEU A 1 107 ? -1.009 -19.234 -0.541 1 97.69 107 LEU A CA 1
ATOM 803 C C . LEU A 1 107 ? -1.902 -18.016 -0.638 1 97.69 107 LEU A C 1
ATOM 805 O O . LEU A 1 107 ? -1.524 -16.922 -0.187 1 97.69 107 LEU A O 1
ATOM 809 N N . LEU A 1 108 ? -3.07 -18.172 -1.21 1 96.56 108 LEU A N 1
ATOM 810 C CA . LEU A 1 108 ? -4.008 -17.062 -1.31 1 96.56 108 LEU A CA 1
ATOM 811 C C . LEU A 1 108 ? -4.426 -16.578 0.075 1 96.56 108 LEU A C 1
ATOM 813 O O . LEU A 1 108 ? -4.449 -15.375 0.334 1 96.56 108 LEU A O 1
ATOM 817 N N . LYS A 1 109 ? -4.742 -17.5 0.963 1 95.56 109 LYS A N 1
ATOM 818 C CA . LYS A 1 109 ? -5.121 -17.125 2.324 1 95.56 109 LYS A CA 1
ATOM 819 C C . LYS A 1 109 ? -3.998 -16.359 3.02 1 95.56 109 LYS A C 1
ATOM 821 O O . LYS A 1 109 ? -4.25 -15.391 3.732 1 95.56 109 LYS A O 1
ATOM 826 N N . ASP A 1 110 ? -2.799 -16.812 2.836 1 97.44 110 ASP A N 1
ATOM 827 C CA . ASP A 1 110 ? -1.653 -16.109 3.404 1 97.44 110 ASP A CA 1
ATOM 828 C C . ASP A 1 110 ? -1.539 -14.703 2.838 1 97.44 110 ASP A C 1
ATOM 830 O O . ASP A 1 110 ? -1.288 -13.75 3.578 1 97.44 110 ASP A O 1
ATOM 834 N N . ALA A 1 111 ? -1.702 -14.555 1.51 1 97.75 111 ALA A N 1
ATOM 835 C CA . ALA A 1 111 ? -1.685 -13.25 0.86 1 97.75 111 ALA A CA 1
ATOM 836 C C . ALA A 1 111 ? -2.76 -12.336 1.438 1 97.75 111 ALA A C 1
ATOM 838 O O . ALA A 1 111 ? -2.521 -11.148 1.657 1 97.75 111 ALA A O 1
ATOM 839 N N . LEU A 1 112 ? -3.916 -12.898 1.697 1 96.56 112 LEU A N 1
ATOM 840 C CA . LEU A 1 112 ? -5.023 -12.133 2.264 1 96.56 112 LEU A CA 1
ATOM 841 C C . LEU A 1 112 ? -4.691 -11.664 3.676 1 96.56 112 LEU A C 1
ATOM 843 O O . LEU A 1 112 ? -4.988 -10.523 4.039 1 96.56 112 LEU A O 1
ATOM 847 N N . LEU A 1 113 ? -4.078 -12.508 4.426 1 96.19 113 LEU A N 1
ATOM 848 C CA . LEU A 1 113 ? -3.674 -12.141 5.777 1 96.19 113 LEU A CA 1
ATOM 849 C C . LEU A 1 113 ? -2.67 -10.992 5.75 1 96.19 113 LEU A C 1
ATOM 851 O O . LEU A 1 113 ? -2.818 -10.016 6.484 1 96.19 113 LEU A O 1
ATOM 855 N N . ARG A 1 114 ? -1.739 -11.102 4.926 1 97.56 114 ARG A N 1
ATOM 856 C CA . ARG A 1 114 ? -0.727 -10.062 4.809 1 97.56 114 ARG A CA 1
ATOM 857 C C . ARG A 1 114 ? -1.337 -8.766 4.285 1 97.56 114 ARG A C 1
ATOM 859 O O . ARG A 1 114 ? -0.924 -7.672 4.684 1 97.56 114 ARG A O 1
ATOM 866 N N . THR A 1 115 ? -2.273 -8.922 3.369 1 97.75 115 THR A N 1
ATOM 867 C CA . THR A 1 115 ? -2.988 -7.75 2.877 1 97.75 115 THR A CA 1
ATOM 868 C C . THR A 1 115 ? -3.707 -7.035 4.02 1 97.75 115 THR A C 1
ATOM 870 O O . THR A 1 115 ? -3.662 -5.809 4.117 1 97.75 115 THR A O 1
ATOM 873 N N . THR A 1 116 ? -4.32 -7.797 4.895 1 96.31 116 THR A N 1
ATOM 874 C CA . THR A 1 116 ? -5.012 -7.215 6.043 1 96.31 116 THR A CA 1
ATOM 875 C C . THR A 1 116 ? -4.023 -6.504 6.961 1 96.31 116 THR A C 1
ATOM 877 O O . THR A 1 116 ? -4.328 -5.438 7.5 1 96.31 116 THR A O 1
ATOM 880 N N . GLN A 1 117 ? -2.887 -7.059 7.125 1 97 117 GLN A N 1
ATOM 881 C CA . GLN A 1 117 ? -1.848 -6.438 7.941 1 97 117 GLN A CA 1
ATOM 882 C C . GLN A 1 117 ? -1.4 -5.109 7.344 1 97 117 GLN A C 1
ATOM 884 O O . GLN A 1 117 ? -1.275 -4.113 8.062 1 97 117 GLN A O 1
ATOM 889 N N . ALA A 1 118 ? -1.177 -5.113 6.066 1 98.19 118 ALA A N 1
ATOM 890 C CA . ALA A 1 118 ? -0.783 -3.881 5.387 1 98.19 118 ALA A CA 1
ATOM 891 C C . ALA A 1 118 ? -1.901 -2.844 5.438 1 98.19 118 ALA A C 1
ATOM 893 O O . ALA A 1 118 ? -1.643 -1.648 5.594 1 98.19 118 ALA A O 1
ATOM 894 N N . ALA A 1 119 ? -3.133 -3.326 5.324 1 97.5 119 ALA A N 1
ATOM 895 C CA . ALA A 1 119 ? -4.297 -2.441 5.328 1 97.5 119 ALA A CA 1
ATOM 896 C C . ALA A 1 119 ? -4.461 -1.764 6.688 1 97.5 119 ALA A C 1
ATOM 898 O O . ALA A 1 119 ? -5.012 -0.665 6.773 1 97.5 119 ALA A O 1
ATOM 899 N N . ASP A 1 120 ? -3.965 -2.406 7.672 1 96.56 120 ASP A N 1
ATOM 900 C CA . ASP A 1 120 ? -4.004 -1.813 9 1 96.56 120 ASP A CA 1
ATOM 901 C C . ASP A 1 120 ? -3.023 -0.647 9.117 1 96.56 120 ASP A C 1
ATOM 903 O O . ASP A 1 120 ? -3.18 0.223 9.97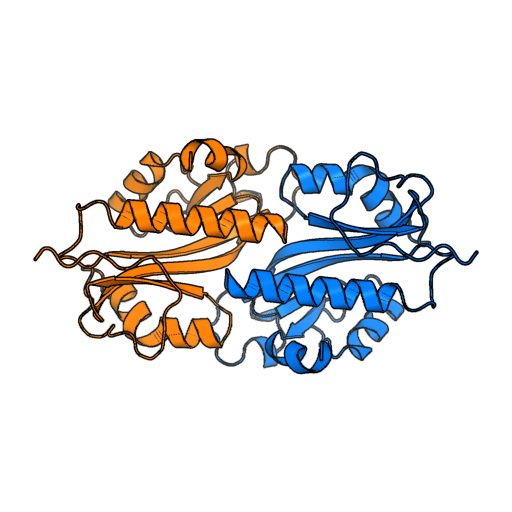7 1 96.56 120 ASP A O 1
ATOM 907 N N . ILE A 1 121 ? -2.055 -0.609 8.273 1 98.31 121 ILE A N 1
ATOM 908 C CA . ILE A 1 121 ? -1.027 0.425 8.312 1 98.31 121 ILE A CA 1
ATOM 909 C C . ILE A 1 121 ? -1.425 1.58 7.395 1 98.31 121 ILE A C 1
ATOM 911 O O . ILE A 1 121 ? -1.251 2.748 7.75 1 98.31 121 ILE A O 1
ATOM 915 N N . ALA A 1 122 ? -1.924 1.238 6.188 1 98.38 122 ALA A N 1
ATOM 916 C CA . ALA A 1 122 ? -2.297 2.225 5.18 1 98.38 122 ALA A CA 1
ATOM 917 C C . ALA A 1 122 ? -3.613 1.849 4.504 1 98.38 122 ALA A C 1
ATOM 919 O O . ALA A 1 122 ? -4.016 0.684 4.523 1 98.38 122 ALA A O 1
ATOM 920 N N . GLY A 1 123 ? -4.277 2.844 3.979 1 97.62 123 GLY A N 1
ATOM 921 C CA . GLY A 1 123 ? -5.496 2.566 3.238 1 97.62 123 GLY A CA 1
ATOM 922 C C . GLY A 1 123 ? -5.289 1.591 2.094 1 97.62 123 GLY A C 1
ATOM 923 O O . GLY A 1 123 ? -4.535 1.869 1.162 1 97.62 123 GLY A O 1
ATOM 924 N N . ILE A 1 124 ? -5.926 0.492 2.16 1 98 124 ILE A N 1
ATOM 925 C CA . ILE A 1 124 ? -6.059 -0.54 1.138 1 98 124 ILE A CA 1
ATOM 926 C C . ILE A 1 124 ? -7.492 -1.062 1.113 1 98 124 ILE A C 1
ATOM 928 O O . ILE A 1 124 ? -7.922 -1.76 2.035 1 98 124 ILE A O 1
ATOM 932 N N . ARG A 1 125 ? -8.125 -0.784 0.083 1 96.62 125 ARG A N 1
ATOM 933 C CA . ARG A 1 125 ? -9.57 -1.014 0.007 1 96.62 125 ARG A CA 1
ATOM 934 C C . ARG A 1 125 ? -9.875 -2.467 -0.338 1 96.62 125 ARG A C 1
ATOM 936 O O . ARG A 1 125 ? -10.844 -3.037 0.156 1 96.62 125 ARG A O 1
ATOM 943 N N . CYS A 1 126 ? -9.031 -3.031 -1.176 1 97.19 126 CYS A N 1
ATOM 944 C CA . CYS A 1 126 ? -9.32 -4.363 -1.694 1 97.19 126 CYS A CA 1
ATOM 945 C C . CYS A 1 126 ? -8.062 -5.004 -2.275 1 97.19 126 CYS A C 1
ATOM 947 O O . CYS A 1 126 ? -7.016 -4.359 -2.367 1 97.19 126 CYS A O 1
ATOM 949 N N . LEU A 1 127 ? -8.18 -6.262 -2.492 1 97.88 127 LEU A N 1
ATOM 950 C CA . LEU A 1 127 ? -7.172 -7.016 -3.23 1 97.88 127 LEU A CA 1
ATOM 951 C C . LEU A 1 127 ? -7.543 -7.125 -4.703 1 97.88 127 LEU A C 1
ATOM 953 O O . LEU A 1 127 ? -8.68 -7.484 -5.039 1 97.88 127 LEU A O 1
ATOM 957 N N . LEU A 1 128 ? -6.578 -6.793 -5.559 1 98.44 128 LEU A N 1
ATOM 958 C CA . LEU A 1 128 ? -6.746 -6.867 -7.008 1 98.44 128 LEU A CA 1
ATOM 959 C C . LEU A 1 128 ? -5.891 -7.984 -7.598 1 98.44 128 LEU A C 1
ATOM 961 O O . LEU A 1 128 ? -4.73 -8.148 -7.215 1 98.44 128 LEU A O 1
ATOM 965 N N . VAL A 1 129 ? -6.465 -8.781 -8.492 1 98.12 129 VAL A N 1
ATOM 966 C CA . VAL A 1 129 ? -5.711 -9.789 -9.234 1 98.12 129 VAL A CA 1
ATOM 967 C C . VAL A 1 129 ? -6.023 -9.664 -10.727 1 98.12 129 VAL A C 1
ATOM 969 O O . VAL A 1 129 ? -7.113 -9.227 -11.102 1 98.12 129 VAL A O 1
ATOM 972 N N . HIS A 1 130 ? -5.012 -9.914 -11.508 1 96.75 130 HIS A N 1
ATOM 973 C CA . HIS A 1 130 ? -5.188 -10.086 -12.945 1 96.75 130 HIS A CA 1
ATOM 974 C C . HIS A 1 130 ? -5.148 -11.562 -13.328 1 96.75 130 HIS A C 1
ATOM 976 O O . HIS A 1 130 ? -4.074 -12.172 -13.367 1 96.75 130 HIS A O 1
ATOM 982 N N . ALA A 1 131 ? -6.285 -12.07 -13.664 1 97.06 131 ALA A N 1
ATOM 983 C CA . ALA A 1 131 ? -6.352 -13.469 -14.07 1 97.06 131 ALA A CA 1
ATOM 984 C C . ALA A 1 131 ? -5.707 -13.672 -15.438 1 97.06 131 ALA A C 1
ATOM 986 O O . ALA A 1 131 ? -5.965 -12.906 -16.375 1 97.06 131 ALA A O 1
ATOM 987 N N . LYS A 1 132 ? -4.922 -14.672 -15.547 1 92.5 132 LYS A N 1
ATOM 988 C CA . LYS A 1 132 ? -4.18 -14.906 -16.781 1 92.5 132 LYS A CA 1
ATOM 989 C C . LYS A 1 132 ? -5.07 -15.539 -17.844 1 92.5 132 LYS A C 1
ATOM 991 O O . LYS A 1 132 ? -4.809 -15.398 -19.047 1 92.5 132 LYS A O 1
ATOM 996 N N . ASP A 1 133 ? -6.074 -16.281 -17.469 1 93.94 133 ASP A N 1
ATOM 997 C CA . ASP A 1 133 ? -6.988 -16.953 -18.375 1 93.94 133 ASP A CA 1
ATOM 998 C C . ASP A 1 133 ? -8.328 -17.25 -17.703 1 93.94 133 ASP A C 1
ATOM 1000 O O . ASP A 1 133 ? -8.547 -16.844 -16.547 1 93.94 133 ASP A O 1
ATOM 1004 N N . GLU A 1 134 ? -9.195 -17.906 -18.438 1 96.31 134 GLU A N 1
ATOM 1005 C CA . GLU A 1 134 ? -10.555 -18.156 -17.969 1 96.31 134 GLU A CA 1
ATOM 1006 C C . GLU A 1 134 ? -10.562 -19.078 -16.75 1 96.31 134 GLU A C 1
ATOM 1008 O O . GLU A 1 134 ? -11.367 -18.906 -15.844 1 96.31 134 GLU A O 1
ATOM 1013 N N . ALA A 1 135 ? -9.727 -20.016 -16.812 1 94.75 135 ALA A N 1
ATOM 1014 C CA . ALA A 1 135 ? -9.656 -20.953 -15.688 1 94.75 135 ALA A CA 1
ATOM 1015 C C . ALA A 1 135 ? -9.266 -20.234 -14.398 1 94.75 135 ALA A C 1
ATOM 1017 O O . ALA A 1 135 ? -9.875 -20.453 -13.352 1 94.75 135 ALA A O 1
ATOM 1018 N N . ALA A 1 136 ? -8.273 -19.375 -14.445 1 95.19 136 ALA A N 1
ATOM 1019 C CA . ALA A 1 136 ? -7.867 -18.578 -13.297 1 95.19 136 ALA A CA 1
ATOM 1020 C C . ALA A 1 136 ? -9 -17.672 -12.828 1 95.19 136 ALA A C 1
ATOM 1022 O O . ALA A 1 136 ? -9.266 -17.562 -11.625 1 95.19 136 ALA A O 1
ATOM 1023 N N . ARG A 1 137 ? -9.641 -17.047 -13.789 1 97.38 137 ARG A N 1
ATOM 1024 C CA . ARG A 1 137 ? -10.75 -16.156 -13.461 1 97.38 137 ARG A CA 1
ATOM 1025 C C . ARG A 1 137 ? -11.812 -16.906 -12.648 1 97.38 137 ARG A C 1
ATOM 1027 O O . ARG A 1 137 ? -12.258 -16.422 -11.609 1 97.38 137 ARG A O 1
ATOM 1034 N N . ARG A 1 138 ? -12.18 -18.047 -13.109 1 97.06 138 ARG A N 1
ATOM 1035 C CA . ARG A 1 138 ? -13.203 -18.844 -12.438 1 97.06 138 ARG A CA 1
ATOM 1036 C C . ARG A 1 138 ? -12.75 -19.234 -11.031 1 97.06 138 ARG A C 1
ATOM 1038 O O . ARG A 1 138 ? -13.555 -19.25 -10.094 1 97.06 138 ARG A O 1
ATOM 1045 N N . TRP A 1 139 ? -11.547 -19.562 -10.922 1 96 139 TRP A N 1
ATOM 1046 C CA . TRP A 1 139 ? -11.008 -19.922 -9.617 1 96 139 TRP A CA 1
ATOM 1047 C C . TRP A 1 139 ? -11.133 -18.766 -8.641 1 96 139 TRP A C 1
ATOM 1049 O O . TRP A 1 139 ? -11.617 -18.938 -7.52 1 96 139 TRP A O 1
ATOM 1059 N N . TYR A 1 140 ? -10.719 -17.594 -9.039 1 96.69 140 TYR A N 1
ATOM 1060 C CA . TYR A 1 140 ? -10.805 -16.422 -8.172 1 96.69 140 TYR A CA 1
ATOM 1061 C C . TYR A 1 140 ? -12.25 -16.078 -7.855 1 96.69 140 TYR A C 1
ATOM 1063 O O . TYR A 1 140 ? -12.57 -15.672 -6.738 1 96.69 140 TYR A O 1
ATOM 1071 N N . GLU A 1 141 ? -13.078 -16.203 -8.852 1 96.12 141 GLU A N 1
ATOM 1072 C CA . GLU A 1 141 ? -14.5 -15.922 -8.641 1 96.12 141 GLU A CA 1
ATOM 1073 C C . GLU A 1 141 ? -15.094 -16.859 -7.586 1 96.12 141 GLU A C 1
ATOM 1075 O O . GLU A 1 141 ? -16.016 -16.469 -6.859 1 96.12 141 GLU A O 1
ATOM 1080 N N . SER A 1 142 ? -14.547 -18.031 -7.508 1 93.75 142 SER A N 1
ATOM 1081 C CA . SER A 1 142 ? -15.008 -18.969 -6.492 1 93.75 142 SER A CA 1
ATOM 1082 C C . SER A 1 142 ? -14.609 -18.5 -5.094 1 93.75 142 SER A C 1
ATOM 1084 O O . SER A 1 142 ? -15.156 -18.984 -4.098 1 93.75 142 SER A O 1
ATOM 1086 N N . TRP A 1 143 ? -13.664 -17.578 -4.949 1 90.69 143 TRP A N 1
ATOM 1087 C CA . TRP A 1 143 ? -13.227 -16.953 -3.699 1 90.69 143 TRP A CA 1
ATOM 1088 C C . TRP A 1 143 ? -13.922 -15.617 -3.484 1 90.69 143 TRP A C 1
ATOM 1090 O O . TRP A 1 143 ? -13.422 -14.766 -2.75 1 90.69 143 TRP A O 1
ATOM 1100 N N . GLU A 1 144 ? -14.992 -15.273 -4.211 1 91.25 144 GLU A N 1
ATOM 1101 C CA . GLU A 1 144 ? -15.836 -14.094 -4.047 1 91.25 144 GLU A CA 1
ATOM 1102 C C . GLU A 1 144 ? -15.18 -12.859 -4.664 1 91.25 144 GLU A C 1
ATOM 1104 O O . GLU A 1 144 ? -15.539 -11.727 -4.332 1 91.25 144 GLU A O 1
ATOM 1109 N N . PHE A 1 145 ? -14.188 -13.117 -5.5 1 96.25 145 PHE A N 1
ATOM 1110 C CA . PHE A 1 145 ? -13.703 -12 -6.305 1 96.25 145 PHE A CA 1
ATOM 1111 C C . PHE A 1 145 ? -14.758 -11.547 -7.301 1 96.25 145 PHE A C 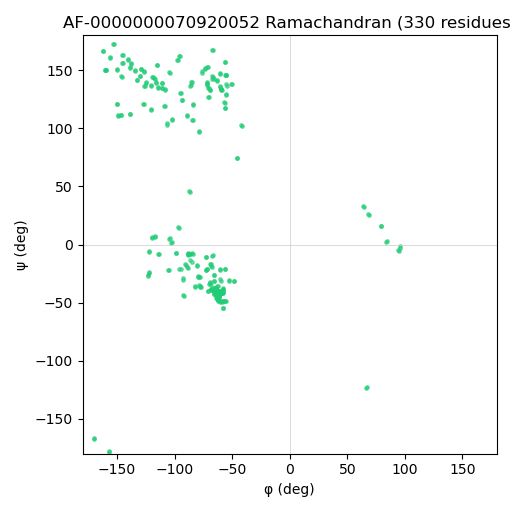1
ATOM 1113 O O . PHE A 1 145 ? -15.484 -12.375 -7.863 1 96.25 145 PHE A O 1
ATOM 1120 N N . GLU A 1 146 ? -14.789 -10.242 -7.527 1 96.5 146 GLU A N 1
ATOM 1121 C CA . GLU A 1 146 ? -15.719 -9.664 -8.492 1 96.5 146 GLU A CA 1
ATOM 1122 C C . GLU A 1 146 ? -14.961 -9.016 -9.656 1 96.5 146 GLU A C 1
ATOM 1124 O O . GLU A 1 146 ? -13.961 -8.328 -9.445 1 96.5 146 GLU A O 1
ATOM 1129 N N . PRO A 1 147 ? -15.453 -9.188 -10.867 1 97.12 147 PRO A N 1
ATOM 1130 C CA . PRO A 1 147 ? -14.75 -8.602 -12.016 1 97.12 147 PRO A CA 1
ATOM 1131 C C . PRO A 1 147 ? -14.961 -7.098 -12.133 1 97.12 147 PRO A C 1
ATOM 1133 O O . PRO A 1 147 ? -15.992 -6.574 -11.695 1 97.12 147 PRO A O 1
ATOM 1136 N N . SER A 1 148 ? -13.953 -6.492 -12.648 1 97.44 148 SER A N 1
ATOM 1137 C CA . SER A 1 148 ? -14.07 -5.098 -13.062 1 97.44 148 SER A CA 1
ATOM 1138 C C . SER A 1 148 ? -15.141 -4.93 -14.133 1 97.44 148 SER A C 1
ATOM 1140 O O . SER A 1 148 ? -15.336 -5.812 -14.969 1 97.44 148 SER A O 1
ATOM 1142 N N . PRO A 1 149 ? -15.836 -3.799 -14.164 1 96.44 149 PRO A N 1
ATOM 1143 C CA . PRO A 1 149 ? -16.781 -3.537 -15.25 1 96.44 149 PRO A CA 1
ATOM 1144 C C . PRO A 1 149 ? -16.094 -3.326 -16.594 1 96.44 149 PRO A C 1
ATOM 1146 O O . PRO A 1 149 ? -16.734 -3.467 -17.641 1 96.44 149 PRO A O 1
ATOM 1149 N N . THR A 1 150 ? -14.797 -3.025 -16.594 1 96 150 THR A N 1
ATOM 1150 C CA . THR A 1 150 ? -14.109 -2.662 -17.828 1 96 150 THR A CA 1
ATOM 1151 C C . THR A 1 150 ? -13.234 -3.811 -18.312 1 96 150 THR A C 1
ATOM 1153 O O . THR A 1 150 ? -12.828 -3.84 -19.469 1 96 150 THR A O 1
ATOM 1156 N N . ASP A 1 151 ? -12.836 -4.711 -17.5 1 96.38 151 ASP A N 1
ATOM 1157 C CA . ASP A 1 151 ? -11.984 -5.848 -17.844 1 96.38 151 ASP A CA 1
ATOM 1158 C C . ASP A 1 151 ? -12.336 -7.066 -17 1 96.38 151 ASP A C 1
ATOM 1160 O O . ASP A 1 151 ? -12.023 -7.109 -15.797 1 96.38 151 ASP A O 1
ATOM 1164 N N . PRO A 1 152 ? -12.883 -8.062 -17.609 1 96.5 152 PRO A N 1
ATOM 1165 C CA . PRO A 1 152 ? -13.359 -9.211 -16.828 1 96.5 152 PRO A CA 1
ATOM 1166 C C . PRO A 1 152 ? -12.219 -9.984 -16.188 1 96.5 152 PRO A C 1
ATOM 1168 O O . PRO A 1 152 ? -12.453 -10.828 -15.305 1 96.5 152 PRO A O 1
ATOM 1171 N N . TYR A 1 153 ? -10.969 -9.734 -16.5 1 97.38 153 TYR A N 1
ATOM 1172 C CA . TYR A 1 153 ? -9.836 -10.469 -15.945 1 97.38 153 TYR A CA 1
ATOM 1173 C C . TYR A 1 153 ? -9.203 -9.695 -14.797 1 97.38 153 TYR A C 1
ATOM 1175 O O . TYR A 1 153 ? -8.297 -10.203 -14.125 1 97.38 153 TYR A O 1
ATOM 1183 N N . HIS A 1 154 ? -9.656 -8.492 -14.617 1 97.94 154 HIS A N 1
ATOM 1184 C CA . HIS A 1 154 ? -9.328 -7.766 -13.398 1 97.94 154 HIS A CA 1
ATOM 1185 C C . HIS A 1 154 ? -10.352 -8.047 -12.305 1 97.94 154 HIS A C 1
ATOM 1187 O O . HIS A 1 154 ? -11.516 -7.668 -12.422 1 97.94 154 HIS A O 1
ATOM 1193 N N . LEU A 1 155 ? -9.93 -8.734 -11.281 1 98.31 155 LEU A N 1
ATOM 1194 C CA . LEU A 1 155 ? -10.859 -9.188 -10.25 1 98.31 155 LEU A CA 1
ATOM 1195 C C . LEU A 1 155 ? -10.516 -8.57 -8.898 1 98.31 155 LEU A C 1
ATOM 1197 O O . LEU A 1 155 ? -9.336 -8.43 -8.555 1 98.31 155 LEU A O 1
ATOM 1201 N N . PHE A 1 156 ? -11.523 -8.25 -8.133 1 98 156 PHE A N 1
ATOM 1202 C CA . PHE A 1 156 ? -11.391 -7.516 -6.879 1 98 156 PHE A CA 1
ATOM 1203 C C . PHE A 1 156 ? -12.023 -8.289 -5.727 1 98 156 PHE A C 1
ATOM 1205 O O . PHE A 1 156 ? -13.102 -8.867 -5.883 1 98 156 PHE A O 1
ATOM 1212 N N . LEU A 1 157 ? -11.383 -8.281 -4.594 1 96.31 157 LEU A N 1
ATOM 1213 C CA . LEU A 1 157 ? -11.93 -8.828 -3.355 1 96.31 157 LEU A CA 1
ATOM 1214 C C . LEU A 1 157 ? -11.852 -7.805 -2.229 1 96.31 157 LEU A C 1
ATOM 1216 O O . LEU A 1 157 ? -10.766 -7.363 -1.856 1 96.31 157 LEU A O 1
ATOM 1220 N N . MET A 1 158 ? -12.984 -7.469 -1.668 1 92.56 158 MET A N 1
ATOM 1221 C CA . MET A 1 158 ? -13.031 -6.469 -0.606 1 92.56 158 MET A CA 1
ATOM 1222 C C . MET A 1 158 ? -12.445 -7.02 0.689 1 92.56 158 MET A C 1
ATOM 1224 O O . MET A 1 158 ? -12.742 -8.156 1.075 1 92.56 158 MET A O 1
ATOM 1228 N N . LEU A 1 159 ? -11.703 -6.273 1.34 1 85.81 159 LEU A N 1
ATOM 1229 C CA . LEU A 1 159 ? -11.055 -6.684 2.578 1 85.81 159 LEU A CA 1
ATOM 1230 C C . LEU A 1 159 ? -12.078 -6.902 3.686 1 85.81 159 LEU A C 1
ATOM 1232 O O . LEU A 1 159 ? -11.914 -7.797 4.52 1 85.81 159 LEU A O 1
ATOM 1236 N N . LYS A 1 160 ? -13.023 -6.043 3.693 1 80.56 160 LYS A N 1
ATOM 1237 C CA . LYS A 1 160 ? -14.023 -6.16 4.742 1 80.56 160 LYS A CA 1
ATOM 1238 C C . LYS A 1 160 ? -14.672 -7.543 4.73 1 80.56 160 LYS A C 1
ATOM 1240 O O . LYS A 1 160 ? -15.219 -7.988 5.746 1 80.56 160 LYS A O 1
ATOM 1245 N N . ASP A 1 161 ? -14.586 -8.211 3.615 1 76.25 161 ASP A N 1
ATOM 1246 C CA . ASP A 1 161 ? -15.219 -9.516 3.451 1 76.25 161 ASP A CA 1
ATOM 1247 C C . ASP A 1 161 ? -14.289 -10.641 3.906 1 76.25 161 ASP A C 1
ATOM 1249 O O . ASP A 1 161 ? -14.688 -11.805 3.963 1 76.25 161 ASP A O 1
ATOM 1253 N N . LEU A 1 162 ? -13.078 -10.328 4.207 1 76.75 162 LEU A N 1
ATOM 1254 C CA . LEU A 1 162 ? -12.078 -11.352 4.48 1 76.75 162 LEU A CA 1
ATOM 1255 C C . LEU A 1 162 ? -12.234 -11.898 5.895 1 76.75 162 LEU A C 1
ATOM 1257 O O . LEU A 1 162 ? -11.891 -13.047 6.164 1 76.75 162 LEU A O 1
ATOM 1261 N N . LYS A 1 163 ? -12.625 -11.031 6.844 1 65.06 163 LYS A N 1
ATOM 1262 C CA . LYS A 1 163 ? -12.75 -11.531 8.211 1 65.06 163 LYS A CA 1
ATOM 1263 C C . LYS A 1 163 ? -13.547 -12.836 8.242 1 65.06 163 LYS A C 1
ATOM 1265 O O . LYS A 1 163 ? -13.211 -13.758 9 1 65.06 163 LYS A O 1
ATOM 1270 N N . GLY A 1 164 ? -14.438 -12.953 7.355 1 61.03 164 GLY A N 1
ATOM 1271 C CA . GLY A 1 164 ? -15.242 -14.156 7.316 1 61.03 164 GLY A CA 1
ATOM 1272 C C . GLY A 1 164 ? -14.539 -15.32 6.637 1 61.03 164 GLY A C 1
ATOM 1273 O O . GLY A 1 164 ? -14.891 -16.484 6.863 1 61.03 164 GLY A O 1
ATOM 1274 N N . MET A 1 165 ? -13.539 -15.031 5.887 1 64.31 165 MET A N 1
ATOM 1275 C CA . MET A 1 165 ? -12.891 -16.062 5.086 1 64.31 165 MET A CA 1
ATOM 1276 C C . MET A 1 165 ? -11.719 -16.688 5.844 1 64.31 165 MET A C 1
ATOM 1278 O O . MET A 1 165 ? -11.312 -17.812 5.559 1 64.31 165 MET A O 1
ATOM 1282 N N . LEU A 1 166 ? -11.07 -15.906 6.715 1 66.25 166 LEU A N 1
ATOM 1283 C CA . LEU A 1 166 ? -9.836 -16.328 7.367 1 66.25 166 LEU A CA 1
ATOM 1284 C C . LEU A 1 166 ? -10.133 -17.078 8.664 1 66.25 166 LEU A C 1
ATOM 1286 O O . LEU A 1 166 ? -9.273 -17.781 9.188 1 66.25 166 LEU A O 1
ATOM 1290 N N . GLY A 1 167 ? -11.398 -16.906 9.273 1 53.72 167 GLY A N 1
ATOM 1291 C CA . GLY A 1 167 ? -11.789 -17.688 10.445 1 53.72 167 GLY A CA 1
ATOM 1292 C C . GLY A 1 167 ? -12.102 -19.125 10.133 1 53.72 167 GLY A C 1
ATOM 1293 O O . GLY A 1 167 ? -12.336 -19.484 8.969 1 53.72 167 GLY A O 1
ATOM 1294 N N . MET B 1 1 ? 2.23 22.109 33.875 1 41.53 1 MET B N 1
ATOM 1295 C CA . MET B 1 1 ? 2.836 20.812 33.625 1 41.53 1 MET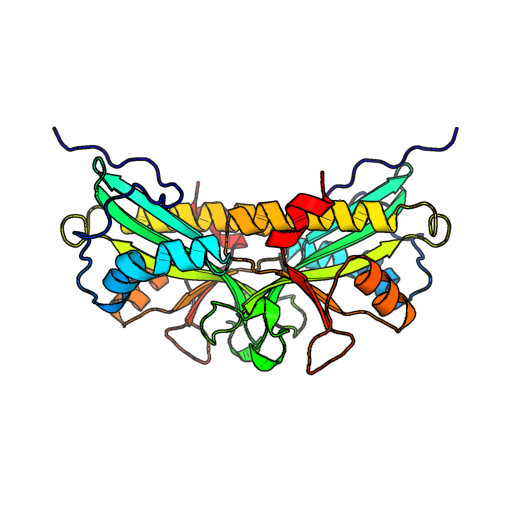 B CA 1
ATOM 1296 C C . MET B 1 1 ? 2.828 20.5 32.125 1 41.53 1 MET B C 1
ATOM 1298 O O . MET B 1 1 ? 1.784 20.578 31.469 1 41.53 1 MET B O 1
ATOM 1302 N N . ALA B 1 2 ? 3.812 20.812 31.344 1 49 2 ALA B N 1
ATOM 1303 C CA . ALA B 1 2 ? 3.883 20.781 29.891 1 49 2 ALA B CA 1
ATOM 1304 C C . ALA B 1 2 ? 3.314 19.484 29.328 1 49 2 ALA B C 1
ATOM 1306 O O . ALA B 1 2 ? 3.834 18.391 29.609 1 49 2 ALA B O 1
ATOM 1307 N N . SER B 1 3 ? 2.021 19.281 29.297 1 64.62 3 SER B N 1
ATOM 1308 C CA . SER B 1 3 ? 1.299 18.062 28.953 1 64.62 3 SER B CA 1
ATOM 1309 C C . SER B 1 3 ? 1.926 17.375 27.734 1 64.62 3 SER B C 1
ATOM 1311 O O . SER B 1 3 ? 2.111 18 26.688 1 64.62 3 SER B O 1
ATOM 1313 N N . SER B 1 4 ? 2.705 16.281 28.031 1 86 4 SER B N 1
ATOM 1314 C CA . SER B 1 4 ? 3.479 15.461 27.109 1 86 4 SER B CA 1
ATOM 1315 C C . SER B 1 4 ? 2.6 14.906 25.984 1 86 4 SER B C 1
ATOM 1317 O O . SER B 1 4 ? 1.394 14.727 26.172 1 86 4 SER B O 1
ATOM 1319 N N . TYR B 1 5 ? 3.064 15.117 24.828 1 92.62 5 TYR B N 1
ATOM 1320 C CA . TYR B 1 5 ? 2.377 14.5 23.688 1 92.62 5 TYR B CA 1
ATOM 1321 C C . TYR B 1 5 ? 2.256 12.992 23.875 1 92.62 5 TYR B C 1
ATOM 1323 O O . TYR B 1 5 ? 3.174 12.352 24.391 1 92.62 5 TYR B O 1
ATOM 1331 N N . THR B 1 6 ? 1.12 12.43 23.578 1 94.12 6 THR B N 1
ATOM 1332 C CA . THR B 1 6 ? 0.97 10.984 23.547 1 94.12 6 THR B CA 1
ATOM 1333 C C . THR B 1 6 ? 1.71 10.391 22.344 1 94.12 6 THR B C 1
ATOM 1335 O O . THR B 1 6 ? 1.949 11.078 21.344 1 94.12 6 THR B O 1
ATOM 1338 N N . PRO B 1 7 ? 2.137 9.125 22.484 1 95.56 7 PRO B N 1
ATOM 1339 C CA . PRO B 1 7 ? 2.668 8.469 21.297 1 95.56 7 PRO B CA 1
ATOM 1340 C C . PRO B 1 7 ? 1.677 8.469 20.125 1 95.56 7 PRO B C 1
ATOM 1342 O O . PRO B 1 7 ? 0.463 8.43 20.359 1 95.56 7 PRO B O 1
ATOM 1345 N N . VAL B 1 8 ? 2.205 8.57 18.938 1 98.06 8 VAL B N 1
ATOM 1346 C CA . VAL B 1 8 ? 1.367 8.547 17.75 1 98.06 8 VAL B CA 1
ATOM 1347 C C . VAL B 1 8 ? 0.604 7.23 17.672 1 98.06 8 VAL B C 1
ATOM 1349 O O . VAL B 1 8 ? 1.183 6.16 17.875 1 98.06 8 VAL B O 1
ATOM 1352 N N . ARG B 1 9 ? -0.664 7.273 17.344 1 98.06 9 ARG B N 1
ATOM 1353 C CA . ARG B 1 9 ? -1.515 6.094 17.25 1 98.06 9 ARG B CA 1
ATOM 1354 C C . ARG B 1 9 ? -2.66 6.328 16.266 1 98.06 9 ARG B C 1
ATOM 1356 O O . ARG B 1 9 ? -2.887 7.453 15.828 1 98.06 9 ARG B O 1
ATOM 1363 N N . LYS B 1 10 ? -3.357 5.324 16.016 1 98.19 10 LYS B N 1
ATOM 1364 C CA . LYS B 1 10 ? -4.484 5.418 15.086 1 98.19 10 LYS B CA 1
ATOM 1365 C C . LYS B 1 10 ? -5.594 6.297 15.664 1 98.19 10 LYS B C 1
ATOM 1367 O O . LYS B 1 10 ? -5.891 6.23 16.859 1 98.19 10 LYS B O 1
ATOM 1372 N N . LEU B 1 11 ? -6.195 7.035 14.859 1 98.25 11 LEU B N 1
ATOM 1373 C CA . LEU B 1 11 ? -7.344 7.863 15.211 1 98.25 11 LEU B CA 1
ATOM 1374 C C . LEU B 1 11 ? -8.484 7.008 15.75 1 98.25 11 LEU B C 1
ATOM 1376 O O . LEU B 1 11 ? -8.797 5.957 15.18 1 98.25 11 LEU B O 1
ATOM 1380 N N . ALA B 1 12 ? -9.055 7.406 16.828 1 97.12 12 ALA B N 1
ATOM 1381 C CA . ALA B 1 12 ? -10.211 6.742 17.422 1 97.12 12 ALA B CA 1
ATOM 1382 C C . ALA B 1 12 ? -11.438 7.656 17.406 1 97.12 12 ALA B C 1
ATOM 1384 O O . ALA B 1 12 ? -11.305 8.883 17.375 1 97.12 12 ALA B O 1
ATOM 1385 N N . ALA B 1 13 ? -12.602 7.047 17.406 1 96.06 13 ALA B N 1
ATOM 1386 C CA . ALA B 1 13 ? -13.859 7.801 17.406 1 96.06 13 ALA B CA 1
ATOM 1387 C C . ALA B 1 13 ? -13.961 8.68 18.656 1 96.06 13 ALA B C 1
ATOM 1389 O O . ALA B 1 13 ? -14.672 9.688 18.656 1 96.06 13 ALA B O 1
ATOM 1390 N N . THR B 1 14 ? -13.227 8.367 19.688 1 96 14 THR B N 1
ATOM 1391 C CA . THR B 1 14 ? -13.305 9.07 20.969 1 96 14 THR B CA 1
ATOM 1392 C C . THR B 1 14 ? -12.359 10.266 20.984 1 96 14 THR B C 1
ATOM 1394 O O . THR B 1 14 ? -12.391 11.078 21.906 1 96 14 THR B O 1
ATOM 1397 N N . ASP B 1 15 ? -11.531 10.391 19.969 1 97.25 15 ASP B N 1
ATOM 1398 C CA . ASP B 1 15 ? -10.578 11.492 19.953 1 97.25 15 ASP B CA 1
ATOM 1399 C C . ASP B 1 15 ? -11.281 12.82 19.688 1 97.25 15 ASP B C 1
ATOM 1401 O O . ASP B 1 15 ? -12.219 12.891 18.891 1 97.25 15 ASP B O 1
ATOM 1405 N N . HIS B 1 16 ? -10.859 13.859 20.391 1 97.88 16 HIS B N 1
ATOM 1406 C CA . HIS B 1 16 ? -11.422 15.188 20.203 1 97.88 16 HIS B CA 1
ATOM 1407 C C . HIS B 1 16 ? -10.742 15.914 19.047 1 97.88 16 HIS B C 1
ATOM 1409 O O . HIS B 1 16 ? -9.641 16.438 19.203 1 97.88 16 HIS B O 1
ATOM 1415 N N . VAL B 1 17 ? -11.453 16.031 17.953 1 98.38 17 VAL B N 1
ATOM 1416 C CA . VAL B 1 17 ? -10.852 16.562 16.734 1 98.38 17 VAL B CA 1
ATOM 1417 C C . VAL B 1 17 ? -11.484 17.906 16.391 1 98.38 17 VAL B C 1
ATOM 1419 O O . VAL B 1 17 ? -10.961 18.656 15.562 1 98.38 17 VAL B O 1
ATOM 1422 N N . ASP B 1 18 ? -12.523 18.359 17.047 1 97.88 18 ASP B N 1
ATOM 1423 C CA . ASP B 1 18 ? -13.336 19.5 16.641 1 97.88 18 ASP B CA 1
ATOM 1424 C C . ASP B 1 18 ? -12.562 20.812 16.797 1 97.88 18 ASP B C 1
ATOM 1426 O O . ASP B 1 18 ? -12.734 21.734 16 1 97.88 18 ASP B O 1
ATOM 1430 N N . ALA B 1 19 ? -11.711 20.906 17.781 1 97.38 19 ALA B N 1
ATOM 1431 C CA . ALA B 1 19 ? -11 22.156 18.078 1 97.38 19 ALA B CA 1
ATOM 1432 C C . ALA B 1 19 ? -9.727 22.266 17.25 1 97.38 19 ALA B C 1
ATOM 1434 O O . ALA B 1 19 ? -9.047 23.297 17.297 1 97.38 19 ALA B O 1
ATOM 1435 N N . PHE B 1 20 ? -9.375 21.203 16.547 1 98.5 20 PHE B N 1
ATOM 1436 C CA . PHE B 1 20 ? -8.141 21.203 15.766 1 98.5 20 PHE B CA 1
ATOM 1437 C C . PHE B 1 20 ? -8.164 22.312 14.727 1 98.5 20 PHE B C 1
ATOM 1439 O O . PHE B 1 20 ? -9.148 22.469 14 1 98.5 20 PHE B O 1
ATOM 1446 N N . ASP B 1 21 ? -7.109 23.016 14.648 1 98.56 21 ASP B N 1
ATOM 1447 C CA . ASP B 1 21 ? -6.949 24.078 13.648 1 98.56 21 ASP B CA 1
ATOM 1448 C C . ASP B 1 21 ? -5.484 24.234 13.25 1 98.56 21 ASP B C 1
ATOM 1450 O O . ASP B 1 21 ? -4.676 24.734 14.031 1 98.56 21 ASP B O 1
ATOM 1454 N N . CYS B 1 22 ? -5.145 23.875 12.055 1 97.75 22 CYS B N 1
ATOM 1455 C CA . CYS B 1 22 ? -3.764 23.984 11.594 1 97.75 22 CYS B CA 1
ATOM 1456 C C . CYS B 1 22 ? -3.584 25.203 10.688 1 97.75 22 CYS B C 1
ATOM 1458 O O . CYS B 1 22 ? -2.506 25.406 10.125 1 97.75 22 CYS B O 1
ATOM 1460 N N . GLY B 1 23 ? -4.625 25.953 10.5 1 97.06 23 GLY B N 1
ATOM 1461 C CA . GLY B 1 23 ? -4.559 27.125 9.656 1 97.06 23 GLY B CA 1
ATOM 1462 C C . GLY B 1 23 ? -4.98 26.859 8.227 1 97.06 23 GLY B C 1
ATOM 1463 O O . GLY B 1 23 ? -5.035 27.781 7.41 1 97.06 23 GLY B O 1
ATOM 1464 N N . GLN B 1 24 ? -5.266 25.656 7.828 1 96.12 24 GLN B N 1
ATOM 1465 C CA . GLN B 1 24 ? -5.734 25.25 6.508 1 96.12 24 GLN B CA 1
ATOM 1466 C C . GLN B 1 24 ? -7.09 24.562 6.594 1 96.12 24 GLN B C 1
ATOM 1468 O O . GLN B 1 24 ? -7.195 23.453 7.113 1 96.12 24 GLN B O 1
ATOM 1473 N N . SER B 1 25 ? -8.078 25.172 6 1 96.94 25 SER B N 1
ATOM 1474 C CA . SER B 1 25 ? -9.461 24.734 6.16 1 96.94 25 SER B CA 1
ATOM 1475 C C . SER B 1 25 ? -9.656 23.312 5.645 1 96.94 25 SER B C 1
ATOM 1477 O O . SER B 1 25 ? -10.352 22.516 6.27 1 96.94 25 SER B O 1
ATOM 1479 N N . ALA B 1 26 ? -9.039 22.969 4.539 1 96.38 26 ALA B N 1
ATOM 1480 C CA . ALA B 1 26 ? -9.219 21.656 3.936 1 96.38 26 ALA B CA 1
ATOM 1481 C C . ALA B 1 26 ? -8.68 20.547 4.848 1 96.38 26 ALA B C 1
ATOM 1483 O O . ALA B 1 26 ? -9.289 19.484 4.98 1 96.38 26 ALA B O 1
ATOM 1484 N N . LEU B 1 27 ? -7.574 20.75 5.477 1 97.38 27 LEU B N 1
ATOM 1485 C CA . LEU B 1 27 ? -6.98 19.766 6.387 1 97.38 27 LEU B CA 1
ATOM 1486 C C . LEU B 1 27 ? -7.801 19.656 7.668 1 97.38 27 LEU B C 1
ATOM 1488 O O . LEU B 1 27 ? -7.988 18.547 8.188 1 97.38 27 LEU B O 1
ATOM 1492 N N . ASN B 1 28 ? -8.273 20.844 8.148 1 98.44 28 ASN B N 1
ATOM 1493 C CA . ASN B 1 28 ? -9.156 20.828 9.305 1 98.44 28 ASN B CA 1
ATOM 1494 C C . ASN B 1 28 ? -10.406 19.984 9.039 1 98.44 28 ASN B C 1
ATOM 1496 O O . ASN B 1 28 ? -10.75 19.109 9.836 1 98.44 28 ASN B O 1
ATOM 1500 N N . GLN B 1 29 ? -10.984 20.266 7.926 1 98.06 29 GLN B N 1
ATOM 1501 C CA . GLN B 1 29 ? -12.219 19.578 7.566 1 98.06 29 GLN B CA 1
ATOM 1502 C C . GLN B 1 29 ? -11.984 18.094 7.375 1 98.06 29 GLN B C 1
ATOM 1504 O O . GLN B 1 29 ? -12.812 17.266 7.773 1 98.06 29 GLN B O 1
ATOM 1509 N N . PHE B 1 30 ? -10.906 17.797 6.816 1 97.88 30 PHE B N 1
ATOM 1510 C CA . PHE B 1 30 ? -10.594 16.375 6.613 1 97.88 30 PHE B CA 1
ATOM 1511 C C . PHE B 1 30 ? -10.594 15.633 7.941 1 97.88 30 PHE B C 1
ATOM 1513 O O . PHE B 1 30 ? -11.258 14.602 8.078 1 97.88 30 PHE B O 1
ATOM 1520 N N . LEU B 1 31 ? -9.828 16.094 8.867 1 98.56 31 LEU B N 1
ATOM 1521 C CA . LEU B 1 31 ? -9.719 15.43 10.156 1 98.56 31 LEU B CA 1
ATOM 1522 C C . LEU B 1 31 ? -11.086 15.352 10.844 1 98.56 31 LEU B C 1
ATOM 1524 O O . LEU B 1 31 ? -11.461 14.289 11.352 1 98.56 31 LEU B O 1
ATOM 1528 N N . GLN B 1 32 ? -11.82 16.422 10.742 1 98.56 32 GLN B N 1
ATOM 1529 C CA . GLN B 1 32 ? -13.039 16.578 11.531 1 98.56 32 GLN B CA 1
ATOM 1530 C C . GLN B 1 32 ? -14.195 15.812 10.906 1 98.56 32 GLN B C 1
ATOM 1532 O O . GLN B 1 32 ? -15.055 15.289 11.625 1 98.56 32 GLN B O 1
ATOM 1537 N N . ARG B 1 33 ? -14.125 15.625 9.562 1 97.62 33 ARG B N 1
ATOM 1538 C CA . ARG B 1 33 ? -15.32 15.125 8.906 1 97.62 33 ARG B CA 1
ATOM 1539 C C . ARG B 1 33 ? -15.031 13.836 8.148 1 97.62 33 ARG B C 1
ATOM 1541 O O . ARG B 1 33 ? -15.922 12.992 7.988 1 97.62 33 ARG B O 1
ATOM 1548 N N . TYR B 1 34 ? -13.812 13.633 7.719 1 97.44 34 TYR B N 1
ATOM 1549 C CA . TYR B 1 34 ? -13.625 12.602 6.707 1 97.44 34 TYR B CA 1
ATOM 1550 C C . TYR B 1 34 ? -12.648 11.531 7.184 1 97.44 34 TYR B C 1
ATOM 1552 O O . TYR B 1 34 ? -12.703 10.383 6.742 1 97.44 34 TYR B O 1
ATOM 1560 N N . ALA B 1 35 ? -11.766 11.867 8.125 1 98.19 35 ALA B N 1
ATOM 1561 C CA . ALA B 1 35 ? -10.672 10.977 8.484 1 98.19 35 ALA B CA 1
ATOM 1562 C C . ALA B 1 35 ? -11.195 9.633 8.977 1 98.19 35 ALA B C 1
ATOM 1564 O O . ALA B 1 35 ? -10.758 8.578 8.5 1 98.19 35 ALA B O 1
ATOM 1565 N N . LEU B 1 36 ? -12.141 9.672 9.891 1 97.31 36 LEU B N 1
ATOM 1566 C CA . LEU B 1 36 ? -12.672 8.43 10.453 1 97.31 36 LEU B CA 1
ATOM 1567 C C . LEU B 1 36 ? -13.461 7.652 9.406 1 97.31 36 LEU B C 1
ATOM 1569 O O . LEU B 1 36 ? -13.391 6.426 9.359 1 97.31 36 LEU B O 1
ATOM 1573 N N . VAL B 1 37 ? -14.18 8.352 8.609 1 96.44 37 VAL B N 1
ATOM 1574 C CA . VAL B 1 37 ? -14.961 7.727 7.551 1 96.44 37 VAL B CA 1
ATOM 1575 C C . VAL B 1 37 ? -14.031 7.008 6.574 1 96.44 37 VAL B C 1
ATOM 1577 O O . VAL B 1 37 ? -14.273 5.852 6.215 1 96.44 37 VAL B O 1
ATOM 1580 N N . ASN B 1 38 ? -13.016 7.676 6.156 1 96.56 38 ASN B N 1
ATOM 1581 C CA . ASN B 1 38 ? -12.047 7.086 5.242 1 96.56 38 ASN B CA 1
ATOM 1582 C C . ASN B 1 38 ? -11.344 5.887 5.867 1 96.56 38 ASN B C 1
ATOM 1584 O O . ASN B 1 38 ? -11.07 4.895 5.188 1 96.56 38 ASN B O 1
ATOM 1588 N N . GLN B 1 39 ? -11.047 6.043 7.133 1 96.81 39 GLN B N 1
ATOM 1589 C CA . GLN B 1 39 ? -10.398 4.961 7.863 1 96.81 39 GLN B CA 1
ATOM 1590 C C . GLN B 1 39 ? -11.289 3.719 7.91 1 96.81 39 GLN B C 1
ATOM 1592 O O . GLN B 1 39 ? -10.828 2.609 7.629 1 96.81 39 GLN B O 1
ATOM 1597 N N . LYS B 1 40 ? -12.523 3.861 8.188 1 94.38 40 LYS B N 1
ATOM 1598 C CA . LYS B 1 40 ? -13.469 2.754 8.25 1 94.38 40 LYS B CA 1
ATOM 1599 C C . LYS B 1 40 ? -13.664 2.121 6.871 1 94.38 40 LYS B C 1
ATOM 1601 O O . LYS B 1 40 ? -13.875 0.911 6.766 1 94.38 40 LYS B O 1
ATOM 1606 N N . ALA B 1 41 ? -13.547 2.922 5.898 1 93.94 41 ALA B N 1
ATOM 1607 C CA . ALA B 1 41 ? -13.727 2.457 4.523 1 93.94 41 ALA B CA 1
ATOM 1608 C C . ALA B 1 41 ? -12.43 1.866 3.975 1 93.94 41 ALA B C 1
ATOM 1610 O O . ALA B 1 41 ? -12.383 1.406 2.832 1 93.94 41 ALA B O 1
ATOM 1611 N N . ASN B 1 42 ? -11.328 1.95 4.66 1 95.56 42 ASN B N 1
ATOM 1612 C CA . ASN B 1 42 ? -10.008 1.472 4.277 1 95.56 42 ASN B CA 1
ATOM 1613 C C . ASN B 1 42 ? -9.484 2.203 3.045 1 95.56 42 ASN B C 1
ATOM 1615 O O . ASN B 1 42 ? -8.828 1.601 2.193 1 95.56 42 ASN B O 1
ATOM 1619 N N . SER B 1 43 ? -9.852 3.418 2.967 1 96.06 43 SER B N 1
ATOM 1620 C CA . SER B 1 43 ? -9.32 4.227 1.875 1 96.06 43 SER B CA 1
ATOM 1621 C C . SER B 1 43 ? -8.109 5.035 2.326 1 96.06 43 SER B C 1
ATOM 1623 O O . SER B 1 43 ? -7.305 5.477 1.5 1 96.06 43 SER B O 1
ATOM 1625 N N . ALA B 1 44 ? -8.016 5.223 3.613 1 97.75 44 ALA B N 1
ATOM 1626 C CA . ALA B 1 44 ? -6.855 5.82 4.266 1 97.75 44 ALA B CA 1
ATOM 1627 C C . ALA B 1 44 ? -6.812 5.457 5.75 1 97.75 44 ALA B C 1
ATOM 1629 O O . ALA B 1 44 ? -7.852 5.191 6.359 1 97.75 44 ALA B O 1
ATOM 1630 N N . GLN B 1 45 ? -5.625 5.387 6.281 1 98.56 45 GLN B N 1
ATOM 1631 C CA . GLN B 1 45 ? -5.457 5.281 7.727 1 98.56 45 GLN B CA 1
ATOM 1632 C C . GLN B 1 45 ? -4.91 6.582 8.312 1 98.56 45 GLN B C 1
ATOM 1634 O O . GLN B 1 45 ? -3.967 7.164 7.77 1 98.56 45 GLN B O 1
ATOM 1639 N N . THR B 1 46 ? -5.508 7.023 9.367 1 98.88 46 THR B N 1
ATOM 1640 C CA . THR B 1 46 ? -5.105 8.273 9.992 1 98.88 46 THR B CA 1
ATOM 1641 C C . THR B 1 46 ? -4.523 8.023 11.383 1 98.88 46 THR B C 1
ATOM 1643 O O . THR B 1 46 ? -5.07 7.238 12.156 1 98.88 46 THR B O 1
ATOM 1646 N N . TYR B 1 47 ? -3.418 8.672 11.656 1 98.88 47 TYR B N 1
ATOM 1647 C CA . TYR B 1 47 ? -2.701 8.594 12.922 1 98.88 47 TYR B CA 1
ATOM 1648 C C . TYR B 1 47 ? -2.627 9.961 13.594 1 98.88 47 TYR B C 1
ATOM 1650 O O . TYR B 1 47 ? -2.479 10.984 12.922 1 98.88 47 TYR B O 1
ATOM 1658 N N . VAL B 1 48 ? -2.717 9.875 14.953 1 98.69 48 VAL B N 1
ATOM 1659 C CA . VAL B 1 48 ? -2.824 11.156 15.648 1 98.69 48 VAL B CA 1
ATOM 1660 C C . VAL B 1 48 ? -1.876 11.172 16.844 1 98.69 48 VAL B C 1
ATOM 1662 O O . VAL B 1 48 ? -1.5 10.117 17.359 1 98.69 48 VAL B O 1
ATOM 1665 N N . CYS B 1 49 ? -1.443 12.32 17.125 1 98.06 49 CYS B N 1
ATOM 1666 C CA . CYS B 1 49 ? -0.804 12.664 18.391 1 98.06 49 CYS B CA 1
ATOM 1667 C C . CYS B 1 49 ? -1.688 13.594 19.219 1 98.06 49 CYS B C 1
ATOM 1669 O O . CYS B 1 49 ? -2.299 14.516 18.672 1 98.06 49 CYS B O 1
ATOM 1671 N N . CYS B 1 50 ? -1.713 13.328 20.484 1 97.38 50 CYS B N 1
ATOM 1672 C CA . CYS B 1 50 ? -2.639 14.078 21.328 1 97.38 50 CYS B CA 1
ATOM 1673 C C . CYS B 1 50 ? -1.912 14.719 22.5 1 97.38 50 CYS B C 1
ATOM 1675 O O . CYS B 1 50 ? -0.828 14.273 22.891 1 97.38 50 CYS B O 1
ATOM 1677 N N . GLN B 1 51 ? -2.389 15.789 22.906 1 95.25 51 GLN B N 1
ATOM 1678 C CA . GLN B 1 51 ? -2.158 16.328 24.234 1 95.25 51 GLN B CA 1
ATOM 1679 C C . GLN B 1 51 ? -3.4 16.188 25.109 1 95.25 51 GLN B C 1
ATOM 1681 O O . GLN B 1 51 ? -4.402 16.875 24.891 1 95.25 51 GLN B O 1
ATOM 1686 N N . GLY B 1 52 ? -3.314 15.219 26.016 1 88.81 52 GLY B N 1
ATOM 1687 C CA . GLY B 1 52 ? -4.562 14.781 26.625 1 88.81 52 GLY B CA 1
ATOM 1688 C C . GLY B 1 52 ? -5.5 14.102 25.641 1 88.81 52 GLY B C 1
ATOM 1689 O O . GLY B 1 52 ? -5.109 13.148 24.969 1 88.81 52 GLY B O 1
ATOM 1690 N N . ASP B 1 53 ? -6.711 14.609 25.516 1 87.94 53 ASP B N 1
ATOM 1691 C CA . ASP B 1 53 ? -7.664 14 24.578 1 87.94 53 ASP B CA 1
ATOM 1692 C C . ASP B 1 53 ? -7.805 14.844 23.312 1 87.94 53 ASP B C 1
ATOM 1694 O O . ASP B 1 53 ? -8.578 14.5 22.422 1 87.94 53 ASP B O 1
ATOM 1698 N N . LEU B 1 54 ? -6.977 15.828 23.312 1 95.38 54 LEU B N 1
ATOM 1699 C CA . LEU B 1 54 ? -7.062 16.734 22.172 1 95.38 54 LEU B CA 1
ATOM 1700 C C . LEU B 1 54 ? -6.07 16.328 21.078 1 95.38 54 LEU B C 1
ATOM 1702 O O . LEU B 1 54 ? -4.875 16.188 21.344 1 95.38 54 LEU B O 1
ATOM 1706 N N . VAL B 1 55 ? -6.555 16.109 19.906 1 98.5 55 VAL B N 1
ATOM 1707 C CA . VAL B 1 55 ? -5.664 15.852 18.781 1 98.5 55 VAL B CA 1
ATOM 1708 C C . VAL B 1 55 ? -4.922 17.125 18.406 1 98.5 55 VAL B C 1
ATOM 1710 O O . VAL B 1 55 ? -5.543 18.172 18.156 1 98.5 55 VAL B O 1
ATOM 1713 N N . VAL B 1 56 ? -3.607 17.078 18.328 1 98.44 56 VAL B N 1
ATOM 1714 C CA . VAL B 1 56 ? -2.826 18.281 18.047 1 98.44 56 VAL B CA 1
ATOM 1715 C C . VAL B 1 56 ? -1.982 18.062 16.797 1 98.44 56 VAL B C 1
ATOM 1717 O O . VAL B 1 56 ? -1.323 18.984 16.312 1 98.44 56 VAL B O 1
ATOM 1720 N N . GLY B 1 57 ? -1.946 16.922 16.234 1 98.62 57 GLY B N 1
ATOM 1721 C CA . GLY B 1 57 ? -1.285 16.562 14.992 1 98.62 57 GLY B CA 1
ATOM 1722 C C . GLY B 1 57 ? -1.812 15.273 14.383 1 98.62 57 GLY B C 1
ATOM 1723 O O . GLY B 1 57 ? -2.293 14.391 15.102 1 98.62 57 GLY B O 1
ATOM 1724 N N . PHE B 1 58 ? -1.737 15.234 13.078 1 98.88 58 PHE B N 1
ATOM 1725 C CA . PHE B 1 58 ? -2.168 13.992 12.445 1 98.88 58 PHE B CA 1
ATOM 1726 C C . PHE B 1 58 ? -1.514 13.82 11.078 1 98.88 58 PHE B C 1
ATOM 1728 O O . PHE B 1 58 ? -0.978 14.781 10.523 1 98.88 58 PHE B O 1
ATOM 1735 N N . TYR B 1 59 ? -1.492 12.695 10.609 1 98.75 59 TYR B N 1
ATOM 1736 C CA . TYR B 1 59 ? -1.193 12.375 9.219 1 98.75 59 TYR B CA 1
ATOM 1737 C C . TYR B 1 59 ? -2.016 11.188 8.742 1 98.75 59 TYR B C 1
ATOM 1739 O O . TYR B 1 59 ? -2.576 10.445 9.555 1 98.75 59 TYR B O 1
ATOM 1747 N N . SER B 1 60 ? -2.121 11 7.469 1 98.81 60 SER B N 1
ATOM 1748 C CA . SER B 1 60 ? -2.869 9.898 6.883 1 98.81 60 SER B CA 1
ATOM 1749 C C . SER B 1 60 ? -2.061 9.203 5.793 1 98.81 60 SER B C 1
ATOM 1751 O O . SER B 1 60 ? -1.343 9.852 5.035 1 98.81 60 SER B O 1
ATOM 1753 N N . LEU B 1 61 ? -2.188 7.898 5.746 1 98.88 61 LEU B N 1
ATOM 1754 C CA . LEU B 1 61 ? -1.469 7.074 4.781 1 98.88 61 LEU B CA 1
ATOM 1755 C C . LEU B 1 61 ? -2.441 6.289 3.906 1 98.88 61 LEU B C 1
ATOM 1757 O O . LEU B 1 61 ? -3.447 5.773 4.398 1 98.88 61 LEU B O 1
ATOM 1761 N N . ALA B 1 62 ? -2.193 6.234 2.672 1 98.62 62 ALA B N 1
ATOM 1762 C CA . ALA B 1 62 ? -2.818 5.336 1.705 1 98.62 62 ALA B CA 1
ATOM 1763 C C . ALA B 1 62 ? -1.799 4.824 0.692 1 98.62 62 ALA B C 1
ATOM 1765 O O . ALA B 1 62 ? -0.73 5.418 0.525 1 98.62 62 ALA B O 1
ATOM 1766 N N . VAL B 1 63 ? -2.123 3.74 0.067 1 98.75 63 VAL B N 1
ATOM 1767 C CA . VAL B 1 63 ? -1.213 3.242 -0.959 1 98.75 63 VAL B CA 1
ATOM 1768 C C . VAL B 1 63 ? -1.675 3.717 -2.334 1 98.75 63 VAL B C 1
ATOM 1770 O O . VAL B 1 63 ? -2.803 4.188 -2.488 1 98.75 63 VAL B O 1
ATOM 1773 N N . GLY B 1 64 ? -0.774 3.648 -3.266 1 98.38 64 GLY B N 1
ATOM 1774 C CA . GLY B 1 64 ? -1.087 4.004 -4.641 1 98.38 64 GLY B CA 1
ATOM 1775 C C . GLY B 1 64 ? 0.01 3.627 -5.617 1 98.38 64 GLY B C 1
ATOM 1776 O O . GLY B 1 64 ? 0.853 2.777 -5.316 1 98.38 64 GLY B O 1
ATOM 1777 N N . SER B 1 65 ? -0.125 4.164 -6.789 1 98.31 65 SER B N 1
ATOM 1778 C CA . SER B 1 65 ? 0.891 4.02 -7.828 1 98.31 65 SER B CA 1
ATOM 1779 C C . SER B 1 65 ? 0.998 5.285 -8.672 1 98.31 65 SER B C 1
ATOM 1781 O O . SER B 1 65 ? 0.064 6.09 -8.719 1 98.31 65 SER B O 1
ATOM 1783 N N . VAL B 1 66 ? 2.137 5.426 -9.242 1 97.12 66 VAL B N 1
ATOM 1784 C CA . VAL B 1 66 ? 2.338 6.578 -10.109 1 97.12 66 VAL B CA 1
ATOM 1785 C C . VAL B 1 66 ? 2.893 6.121 -11.453 1 97.12 66 VAL B C 1
ATOM 1787 O O . VAL B 1 66 ? 3.559 5.086 -11.539 1 97.12 66 VAL B O 1
ATOM 1790 N N . ASP B 1 67 ? 2.574 6.891 -12.461 1 96.5 67 ASP B N 1
ATOM 1791 C CA . ASP B 1 67 ? 3.143 6.637 -13.781 1 96.5 67 ASP B CA 1
ATOM 1792 C C . ASP B 1 67 ? 4.66 6.797 -13.766 1 96.5 67 ASP B C 1
ATOM 1794 O O . ASP B 1 67 ? 5.188 7.723 -13.148 1 96.5 67 ASP B O 1
ATOM 1798 N N . PRO B 1 68 ? 5.297 5.938 -14.469 1 96.88 68 PRO B N 1
ATOM 1799 C CA . PRO B 1 68 ? 6.758 6.047 -14.547 1 96.88 68 PRO B CA 1
ATOM 1800 C C . PRO B 1 68 ? 7.227 7.441 -14.961 1 96.88 68 PRO B C 1
ATOM 1802 O O . PRO B 1 68 ? 8.242 7.926 -14.469 1 96.88 68 PRO B O 1
ATOM 1805 N N . GLU B 1 69 ? 6.453 8.125 -15.758 1 95.88 69 GLU B N 1
ATOM 1806 C CA . GLU B 1 69 ? 6.84 9.438 -16.281 1 95.88 69 GLU B CA 1
ATOM 1807 C C . GLU B 1 69 ? 6.781 10.5 -15.188 1 95.88 69 GLU B C 1
ATOM 1809 O O . GLU B 1 69 ? 7.422 11.547 -15.297 1 95.88 69 GLU B O 1
ATOM 1814 N N . ALA B 1 70 ? 6.02 10.203 -14.211 1 96.31 70 ALA B N 1
ATOM 1815 C CA . ALA B 1 70 ? 5.844 11.18 -13.133 1 96.31 70 ALA B CA 1
ATOM 1816 C C . ALA B 1 70 ? 6.871 10.969 -12.031 1 96.31 70 ALA B C 1
ATOM 1818 O O . ALA B 1 70 ? 7.043 11.82 -11.156 1 96.31 70 ALA B O 1
ATOM 1819 N N . ALA B 1 71 ? 7.5 9.836 -11.984 1 96.69 71 ALA B N 1
ATOM 1820 C CA . ALA B 1 71 ? 8.477 9.516 -10.945 1 96.69 71 ALA B CA 1
ATOM 1821 C C . ALA B 1 71 ? 9.859 10.047 -11.312 1 96.69 71 ALA B C 1
ATOM 1823 O O . ALA B 1 71 ? 10.266 9.984 -12.469 1 96.69 71 ALA B O 1
ATOM 1824 N N . PRO B 1 72 ? 10.594 10.594 -10.344 1 96 72 PRO B N 1
ATOM 1825 C CA . PRO B 1 72 ? 11.984 10.977 -10.617 1 96 72 PRO B CA 1
ATOM 1826 C C . PRO B 1 72 ? 12.82 9.82 -11.141 1 96 72 PRO B C 1
ATOM 1828 O O . PRO B 1 72 ? 12.516 8.656 -10.867 1 96 72 PRO B O 1
ATOM 1831 N N . SER B 1 73 ? 13.875 10.172 -11.828 1 94.19 73 SER B N 1
ATOM 1832 C CA . SER B 1 73 ? 14.734 9.18 -12.461 1 94.19 73 SER B CA 1
ATOM 1833 C C . SER B 1 73 ? 15.297 8.203 -11.438 1 94.19 73 SER B C 1
ATOM 1835 O O . SER B 1 73 ? 15.414 7.004 -11.711 1 94.19 73 SER B O 1
ATOM 1837 N N . ARG B 1 74 ? 15.617 8.703 -10.305 1 93 74 ARG B N 1
ATOM 1838 C CA . ARG B 1 74 ? 16.203 7.867 -9.258 1 93 74 ARG B CA 1
ATOM 1839 C C . ARG B 1 74 ? 15.227 6.785 -8.81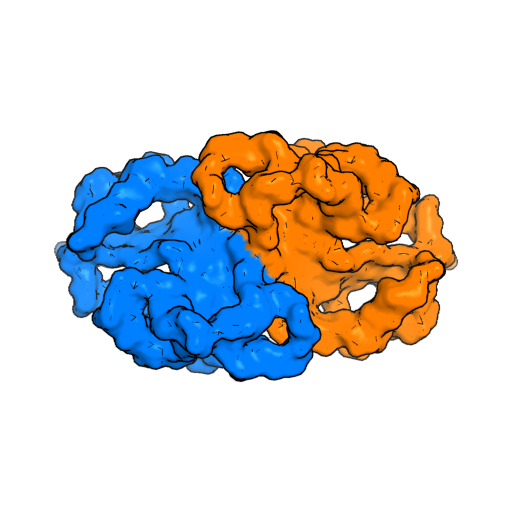2 1 93 74 ARG B C 1
ATOM 1841 O O . ARG B 1 74 ? 15.633 5.656 -8.523 1 93 74 ARG B O 1
ATOM 1848 N N . VAL B 1 75 ? 13.992 7.07 -8.773 1 94.12 75 VAL B N 1
ATOM 1849 C CA . VAL B 1 75 ? 12.945 6.141 -8.359 1 94.12 75 VAL B CA 1
ATOM 1850 C C . VAL B 1 75 ? 12.797 5.035 -9.406 1 94.12 75 VAL B C 1
ATOM 1852 O O . VAL B 1 75 ? 12.547 3.877 -9.062 1 94.12 75 VAL B O 1
ATOM 1855 N N . MET B 1 76 ? 13.016 5.375 -10.625 1 94.38 76 MET B N 1
ATOM 1856 C CA . MET B 1 76 ? 12.773 4.449 -11.727 1 94.38 76 MET B CA 1
ATOM 1857 C C . MET B 1 76 ? 13.977 3.543 -11.953 1 94.38 76 MET B C 1
ATOM 1859 O O . MET B 1 76 ? 13.875 2.547 -12.672 1 94.38 76 MET B O 1
ATOM 1863 N N . LYS B 1 77 ? 15.055 3.891 -11.406 1 91.06 77 LYS B N 1
ATOM 1864 C CA . LYS B 1 77 ? 16.281 3.123 -11.641 1 91.06 77 LYS B CA 1
ATOM 1865 C C . LYS B 1 77 ? 16.078 1.655 -11.273 1 91.06 77 LYS B C 1
ATOM 1867 O O . LYS B 1 77 ? 15.68 1.337 -10.156 1 91.06 77 LYS B O 1
ATOM 1872 N N . GLY B 1 78 ? 16.297 0.792 -12.25 1 88.56 78 GLY B N 1
ATOM 1873 C CA . GLY B 1 78 ? 16.234 -0.643 -12.008 1 88.56 78 GLY B CA 1
ATOM 1874 C C . GLY B 1 78 ? 14.828 -1.203 -12.078 1 88.56 78 GLY B C 1
ATOM 1875 O O . GLY B 1 78 ? 14.609 -2.381 -11.781 1 88.56 78 GLY B O 1
ATOM 1876 N N . LEU B 1 79 ? 13.914 -0.382 -12.383 1 90.94 79 LEU B N 1
ATOM 1877 C CA . LEU B 1 79 ? 12.531 -0.837 -12.461 1 90.94 79 LEU B CA 1
ATOM 1878 C C . LEU B 1 79 ? 12.086 -0.963 -13.914 1 90.94 79 LEU B C 1
ATOM 1880 O O . LEU B 1 79 ? 12.562 -0.226 -14.781 1 90.94 79 LEU B O 1
ATOM 1884 N N . ALA B 1 80 ? 11.203 -1.927 -14.055 1 87.38 80 ALA B N 1
ATOM 1885 C CA . ALA B 1 80 ? 10.492 -1.955 -15.328 1 87.38 80 ALA B CA 1
ATOM 1886 C C . ALA B 1 80 ? 9.57 -0.749 -15.469 1 87.38 80 ALA B C 1
ATOM 1888 O O . ALA B 1 80 ? 9.375 0.004 -14.508 1 87.38 80 ALA B O 1
ATOM 1889 N N . ARG B 1 81 ? 9.055 -0.487 -16.609 1 87.69 81 ARG B N 1
ATOM 1890 C CA . ARG B 1 81 ? 8.242 0.688 -16.891 1 87.69 81 ARG B CA 1
ATOM 1891 C C . ARG B 1 81 ? 6.77 0.419 -16.578 1 87.69 81 ARG B C 1
ATOM 1893 O O . ARG B 1 81 ? 5.895 0.686 -17.406 1 87.69 81 ARG B O 1
ATOM 1900 N N . HIS B 1 82 ? 6.559 -0.146 -15.469 1 92.75 82 HIS B N 1
ATOM 1901 C CA . HIS B 1 82 ? 5.234 -0.294 -14.867 1 92.75 82 HIS B CA 1
ATOM 1902 C C . HIS B 1 82 ? 4.977 0.79 -13.828 1 92.75 82 HIS B C 1
ATOM 1904 O O . HIS B 1 82 ? 5.91 1.458 -13.375 1 92.75 82 HIS B O 1
ATOM 1910 N N . PRO B 1 83 ? 3.723 0.995 -13.578 1 96.19 83 PRO B N 1
ATOM 1911 C CA . PRO B 1 83 ? 3.438 1.964 -12.516 1 96.19 83 PRO B CA 1
ATOM 1912 C C . PRO B 1 83 ? 4.215 1.678 -11.234 1 96.19 83 PRO B C 1
ATOM 1914 O O . PRO B 1 83 ? 4.383 0.516 -10.852 1 96.19 83 PRO B O 1
ATOM 1917 N N . VAL B 1 84 ? 4.734 2.678 -10.617 1 97.56 84 VAL B N 1
ATOM 1918 C CA . VAL B 1 84 ? 5.582 2.559 -9.438 1 97.56 84 VAL B CA 1
ATOM 1919 C C . VAL B 1 84 ? 4.711 2.455 -8.188 1 97.56 84 VAL B C 1
ATOM 1921 O O . VAL B 1 84 ? 3.891 3.336 -7.918 1 97.56 84 VAL B O 1
ATOM 1924 N N . PRO B 1 85 ? 4.84 1.389 -7.453 1 98.31 85 PRO B N 1
ATOM 1925 C CA . PRO B 1 85 ? 4.086 1.313 -6.199 1 98.31 85 PRO B CA 1
ATOM 1926 C C . PRO B 1 85 ? 4.586 2.301 -5.148 1 98.31 85 PRO B C 1
ATOM 1928 O O . PRO B 1 85 ? 5.789 2.361 -4.879 1 98.31 85 PRO B O 1
ATOM 1931 N N . VAL B 1 86 ? 3.65 3.016 -4.531 1 98.62 86 VAL B N 1
ATOM 1932 C CA . VAL B 1 86 ? 4.074 4.051 -3.594 1 98.62 86 VAL B CA 1
ATOM 1933 C C . VAL B 1 86 ? 3.172 4.035 -2.361 1 98.62 86 VAL B C 1
ATOM 1935 O O . VAL B 1 86 ? 2.029 3.572 -2.428 1 98.62 86 VAL B O 1
ATOM 1938 N N . MET B 1 87 ? 3.721 4.461 -1.255 1 98.75 87 MET B N 1
ATOM 1939 C CA . MET B 1 87 ? 2.938 4.977 -0.137 1 98.75 87 MET B CA 1
ATOM 1940 C C . MET B 1 87 ? 2.648 6.465 -0.317 1 98.75 87 MET B C 1
ATOM 1942 O O . MET B 1 87 ? 3.533 7.23 -0.707 1 98.75 87 MET B O 1
ATOM 1946 N N . ILE B 1 88 ? 1.44 6.824 -0.032 1 98.75 88 ILE B N 1
ATOM 1947 C CA . ILE B 1 88 ? 1.062 8.234 -0.124 1 98.75 88 ILE B CA 1
ATOM 1948 C C . ILE B 1 88 ? 0.854 8.805 1.277 1 98.75 88 ILE B C 1
ATOM 1950 O O . ILE B 1 88 ? 0.056 8.273 2.057 1 98.75 88 ILE B O 1
ATOM 1954 N N . LEU B 1 89 ? 1.629 9.781 1.605 1 98.56 89 LEU B N 1
ATOM 1955 C CA . LEU B 1 89 ? 1.273 10.641 2.727 1 98.56 89 LEU B CA 1
ATOM 1956 C C . LEU B 1 89 ? 0.219 11.664 2.312 1 98.56 89 LEU B C 1
ATOM 1958 O O . LEU B 1 89 ? 0.551 12.727 1.793 1 98.56 89 LEU B O 1
ATOM 1962 N N . ALA B 1 90 ? -0.998 11.344 2.607 1 97.69 90 ALA B N 1
ATOM 1963 C CA . ALA B 1 90 ? -2.131 12.086 2.057 1 97.69 90 ALA B CA 1
ATOM 1964 C C . ALA B 1 90 ? -2.326 13.414 2.783 1 97.69 90 ALA B C 1
ATOM 1966 O O . ALA B 1 90 ? -2.795 14.391 2.193 1 97.69 90 ALA B O 1
ATOM 1967 N N . ARG B 1 91 ? -2.094 13.414 4.062 1 97.62 91 ARG B N 1
ATOM 1968 C CA . ARG B 1 91 ? -2.221 14.594 4.918 1 97.62 91 ARG B CA 1
ATOM 1969 C C . ARG B 1 91 ? -1.187 14.57 6.039 1 97.62 91 ARG B C 1
ATOM 1971 O O . ARG B 1 91 ? -0.833 13.5 6.543 1 97.62 91 ARG B O 1
ATOM 1978 N N . LEU B 1 92 ? -0.75 15.68 6.344 1 98.31 92 LEU B N 1
ATOM 1979 C CA . LEU B 1 92 ? 0.059 15.93 7.531 1 98.31 92 LEU B CA 1
ATOM 1980 C C . LEU B 1 92 ? -0.164 17.344 8.055 1 98.31 92 LEU B C 1
ATOM 1982 O O . LEU B 1 92 ? -0.012 18.312 7.305 1 98.31 92 LEU B O 1
ATOM 1986 N N . ALA B 1 93 ? -0.598 17.375 9.273 1 98.31 93 ALA B N 1
ATOM 1987 C CA . ALA B 1 93 ? -0.877 18.703 9.812 1 98.31 93 ALA B CA 1
ATOM 1988 C C . ALA B 1 93 ? -0.655 18.75 11.328 1 98.31 93 ALA B C 1
ATOM 1990 O O . ALA B 1 93 ? -0.802 17.719 12.008 1 98.31 93 ALA B O 1
ATOM 1991 N N . VAL B 1 94 ? -0.295 19.859 11.766 1 98.25 94 VAL B N 1
ATOM 1992 C CA . VAL B 1 94 ? -0.09 20.141 13.18 1 98.25 94 VAL B CA 1
ATOM 1993 C C . VAL B 1 94 ? -0.918 21.359 13.586 1 98.25 94 VAL B C 1
ATOM 1995 O O . VAL B 1 94 ? -0.949 22.359 12.867 1 98.25 94 VAL B O 1
ATOM 1998 N N . ASP B 1 95 ? -1.562 21.25 14.727 1 98.5 95 ASP B N 1
ATOM 1999 C CA . ASP B 1 95 ? -2.322 22.375 15.25 1 98.5 95 ASP B CA 1
ATOM 2000 C C . ASP B 1 95 ? -1.443 23.609 15.383 1 98.5 95 ASP B C 1
ATOM 2002 O O . ASP B 1 95 ? -0.297 23.531 15.828 1 98.5 95 ASP B O 1
ATOM 2006 N N . ARG B 1 96 ? -2.049 24.75 15.164 1 97.75 96 ARG B N 1
ATOM 2007 C CA . ARG B 1 96 ? -1.32 26.016 15.102 1 97.75 96 ARG B CA 1
ATOM 2008 C C . ARG B 1 96 ? -0.571 26.281 16.406 1 97.75 96 ARG B C 1
ATOM 2010 O O . ARG B 1 96 ? 0.546 26.797 16.391 1 97.75 96 ARG B O 1
ATOM 2017 N N . GLU B 1 97 ? -1.138 25.969 17.484 1 96.31 97 GLU B N 1
ATOM 2018 C CA . GLU B 1 97 ? -0.557 26.234 18.781 1 96.31 97 GLU B CA 1
ATOM 2019 C C . GLU B 1 97 ? 0.625 25.312 19.078 1 96.31 97 GLU B C 1
ATOM 2021 O O . GLU B 1 97 ? 1.376 25.531 20.031 1 96.31 97 GLU B O 1
ATOM 2026 N N . HIS B 1 98 ? 0.803 24.328 18.266 1 96.75 98 HIS B N 1
ATOM 2027 C CA . HIS B 1 98 ? 1.843 23.328 18.5 1 96.75 98 HIS B CA 1
ATOM 2028 C C . HIS B 1 98 ? 2.84 23.281 17.359 1 96.75 98 HIS B C 1
ATOM 2030 O O . HIS B 1 98 ? 3.664 22.375 17.281 1 96.75 98 HIS B O 1
ATOM 2036 N N . GLN B 1 99 ? 2.701 24.188 16.422 1 95.31 99 GLN B N 1
ATOM 2037 C CA . GLN B 1 99 ? 3.607 24.234 15.281 1 95.31 99 GLN B CA 1
ATOM 2038 C C . GLN B 1 99 ? 4.977 24.781 15.688 1 95.31 99 GLN B C 1
ATOM 2040 O O . GLN B 1 99 ? 5.102 25.453 16.719 1 95.31 99 GLN B O 1
ATOM 2045 N N . ARG B 1 100 ? 6 24.359 14.961 1 93.69 100 ARG B N 1
ATOM 2046 C CA . ARG B 1 100 ? 7.375 24.812 15.141 1 93.69 100 ARG B CA 1
ATOM 2047 C C . ARG B 1 100 ? 7.945 24.328 16.469 1 93.69 100 ARG B C 1
ATOM 2049 O O . ARG B 1 100 ? 8.781 25 17.078 1 93.69 100 ARG B O 1
ATOM 2056 N N . LEU B 1 101 ? 7.395 23.203 16.938 1 93.94 101 LEU B N 1
ATOM 2057 C CA . LEU B 1 101 ? 7.887 22.578 18.156 1 93.94 101 LEU B CA 1
ATOM 2058 C C . LEU B 1 101 ? 8.438 21.188 17.859 1 93.94 101 LEU B C 1
ATOM 2060 O O . LEU B 1 101 ? 8.703 20.406 18.781 1 93.94 101 LEU B O 1
ATOM 2064 N N . GLY B 1 102 ? 8.5 20.875 16.562 1 94.62 102 GLY B N 1
ATOM 2065 C CA . GLY B 1 102 ? 9.094 19.594 16.172 1 94.62 102 GLY B CA 1
ATOM 2066 C C . GLY B 1 102 ? 8.07 18.5 15.969 1 94.62 102 GLY B C 1
ATOM 2067 O O . GLY B 1 102 ? 8.422 17.375 15.602 1 94.62 102 GLY B O 1
ATOM 2068 N N . LEU B 1 103 ? 6.816 18.766 16.172 1 96.38 103 LEU B N 1
ATOM 2069 C CA . LEU B 1 103 ? 5.773 17.75 16.094 1 96.38 103 LEU B CA 1
ATOM 2070 C C . LEU B 1 103 ? 5.602 17.266 14.648 1 96.38 103 LEU B C 1
ATOM 2072 O O . LEU B 1 103 ? 5.398 16.078 14.406 1 96.38 103 LEU B O 1
ATOM 2076 N N . GLY B 1 104 ? 5.695 18.203 13.695 1 96.56 104 GLY B N 1
ATOM 2077 C CA . GLY B 1 104 ? 5.625 17.797 12.297 1 96.56 104 GLY B CA 1
ATOM 2078 C C . GLY B 1 104 ? 6.695 16.797 11.906 1 96.56 104 GLY B C 1
ATOM 2079 O O . GLY B 1 104 ? 6.41 15.812 11.219 1 96.56 104 GLY B O 1
ATOM 2080 N N . GLN B 1 105 ? 7.879 17.062 12.398 1 95.19 105 GLN B N 1
ATOM 2081 C CA . GLN B 1 105 ? 8.992 16.156 12.133 1 95.19 105 GLN B CA 1
ATOM 2082 C C . GLN B 1 105 ? 8.742 14.781 12.758 1 95.19 105 GLN B C 1
ATOM 2084 O O . GLN B 1 105 ? 8.992 13.75 12.125 1 95.19 105 GLN B O 1
ATOM 2089 N N . ALA B 1 106 ? 8.273 14.789 13.945 1 95.81 106 ALA B N 1
ATOM 2090 C CA . ALA B 1 106 ? 7.984 13.539 14.641 1 95.81 106 ALA B CA 1
ATOM 2091 C C . ALA B 1 106 ? 6.918 12.734 13.906 1 95.81 106 ALA B C 1
ATOM 2093 O O . ALA B 1 106 ? 7.031 11.508 13.773 1 95.81 106 ALA B O 1
ATOM 2094 N N . LEU B 1 107 ? 5.918 13.414 13.422 1 97.62 107 LEU B N 1
ATOM 2095 C CA . LEU B 1 107 ? 4.844 12.766 12.68 1 97.62 107 LEU B CA 1
ATOM 2096 C C . LEU B 1 107 ? 5.363 12.18 11.367 1 97.62 107 LEU B C 1
ATOM 2098 O O . LEU B 1 107 ? 5.012 11.055 11 1 97.62 107 LEU B O 1
ATOM 2102 N N . LEU B 1 108 ? 6.191 12.93 10.688 1 96.56 108 LEU B N 1
ATOM 2103 C CA . LEU B 1 108 ? 6.77 12.438 9.445 1 96.56 108 LEU B CA 1
ATOM 2104 C C . LEU B 1 108 ? 7.625 11.195 9.695 1 96.56 108 LEU B C 1
ATOM 2106 O O . LEU B 1 108 ? 7.523 10.211 8.961 1 96.56 108 LEU B O 1
ATOM 2110 N N . LYS B 1 109 ? 8.453 11.242 10.719 1 95.56 109 LYS B N 1
ATOM 2111 C CA . LYS B 1 109 ? 9.289 10.094 11.055 1 95.56 109 LYS B CA 1
ATOM 2112 C C . LYS B 1 109 ? 8.43 8.867 11.359 1 95.56 109 LYS B C 1
ATOM 2114 O O . LYS B 1 109 ? 8.766 7.75 10.945 1 95.56 109 LYS B O 1
ATOM 2119 N N . ASP B 1 110 ? 7.371 9.062 12.07 1 97.44 110 ASP B N 1
ATOM 2120 C CA . ASP B 1 110 ? 6.457 7.961 12.359 1 97.44 110 ASP B CA 1
ATOM 2121 C C . ASP B 1 110 ? 5.848 7.402 11.07 1 97.44 110 ASP B C 1
ATOM 2123 O O . ASP B 1 110 ? 5.754 6.184 10.898 1 97.44 110 ASP B O 1
ATOM 2127 N N . ALA B 1 111 ? 5.41 8.289 10.164 1 97.75 111 ALA B N 1
ATOM 2128 C CA . ALA B 1 111 ? 4.875 7.883 8.867 1 97.75 111 ALA B CA 1
ATOM 2129 C C . ALA B 1 111 ? 5.898 7.062 8.086 1 97.75 111 ALA B C 1
ATOM 2131 O O . ALA B 1 111 ? 5.551 6.066 7.453 1 97.75 111 ALA B O 1
ATOM 2132 N N . LEU B 1 112 ? 7.145 7.48 8.156 1 96.56 112 LEU B N 1
ATOM 2133 C CA . LEU B 1 112 ? 8.219 6.773 7.465 1 96.56 112 LEU B CA 1
ATOM 2134 C C . LEU B 1 112 ? 8.414 5.379 8.047 1 96.56 112 LEU B C 1
ATOM 2136 O O . LEU B 1 112 ? 8.609 4.414 7.309 1 96.56 112 LEU B O 1
ATOM 2140 N N . LEU B 1 113 ? 8.336 5.285 9.328 1 96.19 113 LEU B N 1
ATOM 2141 C CA . LEU B 1 113 ? 8.469 3.99 9.984 1 96.19 113 LEU B CA 1
ATOM 2142 C C . LEU B 1 113 ? 7.348 3.051 9.562 1 96.19 113 LEU B C 1
ATOM 2144 O O . LEU B 1 113 ? 7.598 1.897 9.203 1 96.19 113 LEU B O 1
ATOM 2148 N N . ARG B 1 114 ? 6.203 3.539 9.578 1 97.56 114 ARG B N 1
ATOM 2149 C CA . ARG B 1 114 ? 5.055 2.732 9.18 1 97.56 114 ARG B CA 1
ATOM 2150 C C . ARG B 1 114 ? 5.133 2.359 7.703 1 97.56 114 ARG B C 1
ATOM 2152 O O . ARG B 1 114 ? 4.723 1.266 7.309 1 97.56 114 ARG B O 1
ATOM 2159 N N . THR B 1 115 ? 5.613 3.305 6.906 1 97.75 115 THR B N 1
ATOM 2160 C CA . THR B 1 115 ? 5.82 3.012 5.492 1 97.75 115 THR B CA 1
ATOM 2161 C C . THR B 1 115 ? 6.793 1.851 5.316 1 97.75 115 THR B C 1
ATOM 2163 O O . THR B 1 115 ? 6.559 0.95 4.508 1 97.75 115 THR B O 1
ATOM 2166 N N . THR B 1 116 ? 7.848 1.853 6.102 1 96.19 116 THR B N 1
ATOM 2167 C CA . THR B 1 116 ? 8.828 0.772 6.039 1 96.19 116 THR B CA 1
ATOM 2168 C C . THR B 1 116 ? 8.195 -0.555 6.445 1 96.19 116 THR B C 1
ATOM 2170 O O . THR B 1 116 ? 8.477 -1.595 5.848 1 96.19 116 THR B O 1
ATOM 2173 N N . GLN B 1 117 ? 7.355 -0.527 7.406 1 97 117 GLN B N 1
ATOM 2174 C CA . GLN B 1 117 ? 6.656 -1.728 7.848 1 97 117 GLN B CA 1
ATOM 2175 C C . GLN B 1 117 ? 5.754 -2.273 6.746 1 97 117 GLN B C 1
ATOM 2177 O O . GLN B 1 117 ? 5.75 -3.477 6.477 1 97 117 GLN B O 1
ATOM 2182 N N . ALA B 1 118 ? 5.02 -1.396 6.133 1 98.19 118 ALA B N 1
ATOM 2183 C CA . ALA B 1 118 ? 4.152 -1.808 5.035 1 98.19 118 ALA B CA 1
ATOM 2184 C C . ALA B 1 118 ? 4.969 -2.324 3.854 1 98.19 118 ALA B C 1
ATOM 2186 O O . ALA B 1 118 ? 4.574 -3.285 3.189 1 98.19 118 ALA B O 1
ATOM 2187 N N . ALA B 1 119 ? 6.113 -1.681 3.619 1 97.5 119 ALA B N 1
ATOM 2188 C CA . ALA B 1 119 ? 6.977 -2.053 2.502 1 97.5 119 ALA B CA 1
ATOM 2189 C C . ALA B 1 119 ? 7.555 -3.451 2.699 1 97.5 119 ALA B C 1
ATOM 2191 O O . ALA B 1 119 ? 7.875 -4.141 1.728 1 97.5 119 ALA B O 1
ATOM 2192 N N . ASP B 1 120 ? 7.648 -3.822 3.92 1 96.5 120 ASP B N 1
ATOM 2193 C CA . ASP B 1 120 ? 8.125 -5.172 4.219 1 96.5 120 ASP B CA 1
ATOM 2194 C C . ASP B 1 120 ? 7.07 -6.215 3.852 1 96.5 120 ASP B C 1
ATOM 2196 O O . ASP B 1 120 ? 7.398 -7.383 3.631 1 96.5 120 ASP B O 1
ATOM 2200 N N . ILE B 1 121 ? 5.852 -5.824 3.764 1 98.31 121 ILE B N 1
ATOM 2201 C CA . ILE B 1 121 ? 4.754 -6.738 3.467 1 98.31 121 ILE B CA 1
ATOM 2202 C C . ILE B 1 121 ? 4.512 -6.777 1.959 1 98.31 121 ILE B C 1
ATOM 2204 O O . ILE B 1 121 ? 4.281 -7.844 1.388 1 98.31 121 ILE B O 1
ATOM 2208 N N . ALA B 1 122 ? 4.516 -5.574 1.326 1 98.38 122 ALA B N 1
ATOM 2209 C CA . ALA B 1 122 ? 4.242 -5.441 -0.102 1 98.38 122 ALA B CA 1
ATOM 2210 C C . ALA B 1 122 ? 5.203 -4.449 -0.754 1 98.38 122 ALA B C 1
ATOM 2212 O O . ALA B 1 122 ? 5.785 -3.602 -0.075 1 98.38 122 ALA B O 1
ATOM 2213 N N . GLY B 1 123 ? 5.387 -4.609 -2.033 1 97.62 123 GLY B N 1
ATOM 2214 C CA . GLY B 1 123 ? 6.215 -3.66 -2.758 1 97.62 123 GLY B CA 1
ATOM 2215 C C . GLY B 1 123 ? 5.746 -2.225 -2.609 1 97.62 123 GLY B C 1
ATOM 2216 O O . GLY B 1 123 ? 4.633 -1.886 -3.016 1 97.62 123 GLY B O 1
ATOM 2217 N N . ILE B 1 124 ? 6.551 -1.418 -2.051 1 98 124 ILE B N 1
ATOM 2218 C CA . ILE B 1 124 ? 6.441 0.032 -1.938 1 98 124 ILE B CA 1
ATOM 2219 C C . ILE B 1 124 ? 7.805 0.674 -2.176 1 98 124 ILE B C 1
ATOM 2221 O O . ILE B 1 124 ? 8.703 0.557 -1.342 1 98 124 ILE B O 1
ATOM 2225 N N . ARG B 1 125 ? 7.891 1.35 -3.213 1 96.62 125 ARG B N 1
ATOM 2226 C CA . ARG B 1 125 ? 9.18 1.835 -3.689 1 96.62 125 ARG B CA 1
ATOM 2227 C C . ARG B 1 125 ? 9.594 3.111 -2.961 1 96.62 125 ARG B C 1
ATOM 2229 O O . ARG B 1 125 ? 10.773 3.32 -2.678 1 96.62 125 ARG B O 1
ATOM 2236 N N . CYS B 1 126 ? 8.602 3.938 -2.666 1 97.19 126 CYS B N 1
ATOM 2237 C CA . CYS B 1 126 ? 8.898 5.254 -2.115 1 97.19 126 CYS B CA 1
ATOM 2238 C C . CYS B 1 126 ? 7.66 5.859 -1.455 1 97.19 126 CYS B C 1
ATOM 2240 O O . CYS B 1 126 ? 6.57 5.293 -1.538 1 97.19 126 CYS B O 1
ATOM 2242 N N . LEU B 1 127 ? 7.918 6.871 -0.722 1 97.88 127 LEU B N 1
ATOM 2243 C CA . LEU B 1 127 ? 6.859 7.707 -0.171 1 97.88 127 LEU B CA 1
ATOM 2244 C C . LEU B 1 127 ? 6.602 8.914 -1.065 1 97.88 127 LEU B C 1
ATOM 2246 O O . LEU B 1 127 ? 7.539 9.617 -1.461 1 97.88 127 LEU B O 1
ATOM 2250 N N . LEU B 1 128 ? 5.328 9.125 -1.377 1 98.44 128 LEU B N 1
ATOM 2251 C CA . LEU B 1 128 ? 4.887 10.25 -2.201 1 98.44 128 LEU B CA 1
ATOM 2252 C C . LEU B 1 128 ? 4.098 11.258 -1.373 1 98.44 128 LEU B C 1
ATOM 2254 O O . LEU B 1 128 ? 3.258 10.867 -0.557 1 98.44 128 LEU B O 1
ATOM 2258 N N . VAL B 1 129 ? 4.387 12.539 -1.535 1 98.12 129 VAL B N 1
ATOM 2259 C CA . VAL B 1 129 ? 3.6 13.602 -0.924 1 98.12 129 VAL B CA 1
ATOM 2260 C C . VAL B 1 129 ? 3.234 14.648 -1.978 1 98.12 129 VAL B C 1
ATOM 2262 O O . VAL B 1 129 ? 3.965 14.836 -2.953 1 98.12 129 VAL B O 1
ATOM 2265 N N . HIS B 1 130 ? 2.061 15.188 -1.819 1 96.81 130 HIS B N 1
ATOM 2266 C CA . HIS B 1 130 ? 1.654 16.375 -2.574 1 96.81 130 HIS B CA 1
ATOM 2267 C C . HIS B 1 130 ? 1.735 17.625 -1.717 1 96.81 130 HIS B C 1
ATOM 2269 O O . HIS B 1 130 ? 0.876 17.859 -0.864 1 96.81 130 HIS B O 1
ATOM 2275 N N . ALA B 1 131 ? 2.709 18.406 -1.996 1 97.19 131 ALA B N 1
ATOM 2276 C CA . ALA B 1 131 ? 2.867 19.656 -1.244 1 97.19 131 ALA B CA 1
ATOM 2277 C C . ALA B 1 131 ? 1.767 20.641 -1.595 1 97.19 131 ALA B C 1
ATOM 2279 O O . ALA B 1 131 ? 1.467 20.859 -2.771 1 97.19 131 ALA B O 1
ATOM 2280 N N . LYS B 1 132 ? 1.214 21.234 -0.603 1 92.62 132 LYS B N 1
ATOM 2281 C CA . LYS B 1 132 ? 0.086 22.141 -0.816 1 92.62 132 LYS B CA 1
ATOM 2282 C C . LYS B 1 132 ? 0.558 23.5 -1.323 1 92.62 132 LYS B C 1
ATOM 2284 O O . LYS B 1 132 ? -0.198 24.219 -1.981 1 92.62 132 LYS B O 1
ATOM 2289 N N . ASP B 1 133 ? 1.751 23.906 -0.995 1 94.06 133 ASP B N 1
ATOM 2290 C CA . ASP B 1 133 ? 2.314 25.203 -1.39 1 94.06 133 ASP B CA 1
ATOM 2291 C C . ASP B 1 133 ? 3.842 25.156 -1.36 1 94.06 133 ASP B C 1
ATOM 2293 O O . ASP B 1 133 ? 4.438 24.109 -1.095 1 94.06 133 ASP B O 1
ATOM 2297 N N . GLU B 1 134 ? 4.438 26.297 -1.669 1 96.38 134 GLU B N 1
ATOM 2298 C CA . GLU B 1 134 ? 5.887 26.391 -1.789 1 96.38 134 GLU B CA 1
ATOM 2299 C C . GLU B 1 134 ? 6.57 26.141 -0.449 1 96.38 134 GLU B C 1
ATOM 2301 O O . GLU B 1 134 ? 7.637 25.531 -0.398 1 96.38 134 GLU B O 1
ATOM 2306 N N . ALA B 1 135 ? 5.98 26.641 0.544 1 94.81 135 ALA B N 1
ATOM 2307 C CA . ALA B 1 135 ? 6.559 26.453 1.872 1 94.81 135 ALA B CA 1
ATOM 2308 C C . ALA B 1 135 ? 6.613 24.969 2.236 1 94.81 135 ALA B C 1
ATOM 2310 O O . ALA B 1 135 ? 7.633 24.484 2.729 1 94.81 135 ALA B O 1
ATOM 2311 N N . ALA B 1 136 ? 5.551 24.25 1.993 1 95.19 136 ALA B N 1
ATOM 2312 C CA . ALA B 1 136 ? 5.512 22.797 2.229 1 95.19 136 ALA B CA 1
ATOM 2313 C C . ALA B 1 136 ? 6.543 22.078 1.369 1 95.19 136 ALA B C 1
ATOM 2315 O O . ALA B 1 136 ? 7.254 21.188 1.854 1 95.19 136 ALA B O 1
ATOM 2316 N N . ARG B 1 137 ? 6.594 22.469 0.123 1 97.38 137 ARG B N 1
ATOM 2317 C CA . ARG B 1 137 ? 7.555 21.859 -0.792 1 97.38 137 ARG B CA 1
ATOM 2318 C C . ARG B 1 137 ? 8.977 21.969 -0.251 1 97.38 137 ARG B C 1
ATOM 2320 O O . ARG B 1 137 ? 9.703 20.984 -0.195 1 97.38 137 ARG B O 1
ATOM 2327 N N . ARG B 1 138 ? 9.344 23.141 0.173 1 97.12 138 ARG B N 1
ATOM 2328 C CA . ARG B 1 138 ? 10.68 23.391 0.699 1 97.12 138 ARG B CA 1
ATOM 2329 C C . ARG B 1 138 ? 10.938 22.547 1.949 1 97.12 138 ARG B C 1
ATOM 2331 O O . ARG B 1 138 ? 12.039 22.031 2.143 1 97.12 138 ARG B O 1
ATOM 2338 N N . TRP B 1 139 ? 9.961 22.453 2.736 1 96.06 139 TRP B N 1
ATOM 2339 C CA . TRP B 1 139 ? 10.086 21.656 3.951 1 96.06 139 TRP B CA 1
ATOM 2340 C C . TRP B 1 139 ? 10.383 20.203 3.613 1 96.06 139 TRP B C 1
ATOM 2342 O O . TRP B 1 139 ? 11.312 19.609 4.164 1 96.06 139 TRP B O 1
ATOM 2352 N N . TYR B 1 140 ? 9.625 19.641 2.717 1 96.69 140 TYR B N 1
ATOM 2353 C CA . TYR B 1 140 ? 9.836 18.25 2.332 1 96.69 140 TYR B CA 1
ATOM 2354 C C . TYR B 1 140 ? 11.188 18.062 1.652 1 96.69 140 TYR B C 1
ATOM 2356 O O . TYR B 1 140 ? 11.859 17.047 1.85 1 96.69 140 TYR B O 1
ATOM 2364 N N . GLU B 1 141 ? 11.539 19.016 0.836 1 96.25 141 GLU B N 1
ATOM 2365 C CA . GLU B 1 141 ? 12.836 18.953 0.168 1 96.25 141 GLU B CA 1
ATOM 2366 C C . GLU B 1 141 ? 13.977 18.922 1.18 1 96.25 141 GLU B C 1
ATOM 2368 O O . GLU B 1 141 ? 15.023 18.328 0.933 1 96.25 141 GLU B O 1
ATOM 2373 N N . SER B 1 142 ? 13.766 19.547 2.295 1 93.81 142 SER B N 1
ATOM 2374 C CA . SER B 1 142 ? 14.773 19.531 3.35 1 93.81 142 SER B CA 1
ATOM 2375 C C . SER B 1 142 ? 14.906 18.141 3.961 1 93.81 142 SER B C 1
ATOM 2377 O O . SER B 1 142 ? 15.898 17.844 4.637 1 93.81 142 SER B O 1
ATOM 2379 N N . TRP B 1 143 ? 13.945 17.25 3.764 1 90.88 143 TRP B N 1
ATOM 2380 C CA . TRP B 1 143 ? 13.953 15.859 4.199 1 90.88 143 TRP B CA 1
ATOM 2381 C C . TRP B 1 143 ? 14.391 14.938 3.062 1 90.88 143 TRP B C 1
ATOM 2383 O O . TRP B 1 143 ? 14.07 13.742 3.064 1 90.88 143 TRP B O 1
ATOM 2393 N N . GLU B 1 144 ? 14.977 15.438 1.974 1 91.38 144 GLU B N 1
ATOM 2394 C CA . GLU B 1 144 ? 15.57 14.688 0.866 1 91.38 144 GLU B CA 1
ATOM 2395 C C . GLU B 1 144 ? 14.492 14.188 -0.092 1 91.38 144 GLU B C 1
ATOM 2397 O O . GLU B 1 144 ? 14.734 13.258 -0.866 1 91.38 144 GLU B O 1
ATOM 2402 N N . PHE B 1 145 ? 13.32 14.766 0.041 1 96.25 145 PHE B N 1
ATOM 2403 C CA . PHE B 1 145 ? 12.336 14.5 -1.007 1 96.25 145 PHE B CA 1
ATOM 2404 C C . PHE B 1 145 ? 12.781 15.125 -2.328 1 96.25 145 PHE B C 1
ATOM 2406 O O . PHE B 1 145 ? 13.352 16.219 -2.348 1 96.25 145 PHE B O 1
ATOM 2413 N N . GLU B 1 146 ? 12.469 14.43 -3.402 1 96.56 146 GLU B N 1
ATOM 2414 C CA . GLU B 1 146 ? 12.781 14.914 -4.746 1 96.56 146 GLU B CA 1
ATOM 2415 C C . GLU B 1 146 ? 11.508 15.164 -5.547 1 96.56 146 GLU B C 1
ATOM 2417 O O . GLU B 1 146 ? 10.57 14.367 -5.508 1 96.56 146 GLU B O 1
ATOM 2422 N N . PRO B 1 147 ? 11.477 16.234 -6.305 1 97.19 147 PRO B N 1
ATOM 2423 C CA . PRO B 1 147 ? 10.273 16.547 -7.074 1 97.19 147 PRO B CA 1
ATOM 2424 C C . PRO B 1 147 ? 10.125 15.664 -8.312 1 97.19 147 PRO B C 1
ATOM 2426 O O . PRO B 1 147 ? 11.117 15.203 -8.875 1 97.19 147 PRO B O 1
ATOM 2429 N N . SER B 1 148 ? 8.883 15.43 -8.609 1 97.44 148 SER B N 1
ATOM 2430 C CA . SER B 1 148 ? 8.555 14.82 -9.898 1 97.44 148 SER B CA 1
ATOM 2431 C C . SER B 1 148 ? 9.023 15.68 -11.062 1 97.44 148 SER B C 1
ATOM 2433 O O . SER B 1 148 ? 9.016 16.906 -10.969 1 97.44 148 SER B O 1
ATOM 2435 N N . PRO B 1 149 ? 9.422 15.094 -12.172 1 96.44 149 PRO B N 1
ATOM 2436 C CA . PRO B 1 149 ? 9.766 15.875 -13.359 1 96.44 149 PRO B CA 1
ATOM 2437 C C . PRO B 1 149 ? 8.562 16.578 -13.977 1 96.44 149 PRO B C 1
ATOM 2439 O O . PRO B 1 149 ? 8.719 17.547 -14.727 1 96.44 149 PRO B O 1
ATOM 2442 N N . THR B 1 150 ? 7.355 16.125 -13.656 1 96 150 THR B N 1
ATOM 2443 C CA . THR B 1 150 ? 6.168 16.641 -14.328 1 96 150 THR B CA 1
ATOM 2444 C C . THR B 1 150 ? 5.398 17.578 -13.406 1 96 150 THR B C 1
ATOM 2446 O O . THR B 1 150 ? 4.57 18.375 -13.875 1 96 150 THR B O 1
ATOM 2449 N N . ASP B 1 151 ? 5.535 17.516 -12.148 1 96.38 151 ASP B N 1
ATOM 2450 C CA . ASP B 1 151 ? 4.855 18.359 -11.164 1 96.38 151 ASP B CA 1
ATOM 2451 C C . ASP B 1 151 ? 5.754 18.625 -9.961 1 96.38 151 ASP B C 1
ATOM 2453 O O . ASP B 1 151 ? 5.98 17.734 -9.133 1 96.38 151 ASP B O 1
ATOM 2457 N N . PRO B 1 152 ? 6.18 19.844 -9.82 1 96.5 152 PRO B N 1
ATOM 2458 C CA . PRO B 1 152 ? 7.141 20.141 -8.75 1 96.5 152 PRO B CA 1
ATOM 2459 C C . PRO B 1 152 ? 6.543 19.984 -7.359 1 96.5 152 PRO B C 1
ATOM 2461 O O . PRO B 1 152 ? 7.277 19.953 -6.367 1 96.5 152 PRO B O 1
ATOM 2464 N N . TYR B 1 153 ? 5.246 19.797 -7.203 1 97.44 153 TYR B N 1
ATOM 2465 C CA . TYR B 1 153 ? 4.617 19.672 -5.895 1 97.44 153 TYR B CA 1
ATOM 2466 C C . TYR B 1 153 ? 4.379 18.203 -5.543 1 97.44 153 TYR B C 1
ATOM 2468 O O . TYR B 1 153 ? 3.945 17.891 -4.43 1 97.44 153 TYR B O 1
ATOM 2476 N N . HIS B 1 154 ? 4.629 17.359 -6.496 1 97.94 154 HIS B N 1
ATOM 2477 C CA . HIS B 1 154 ? 4.703 15.93 -6.199 1 97.94 154 HIS B CA 1
ATOM 2478 C C . HIS B 1 154 ? 6.117 15.523 -5.809 1 97.94 154 HIS B C 1
ATOM 2480 O O . HIS B 1 154 ? 7.035 15.586 -6.629 1 97.94 154 HIS B O 1
ATOM 2486 N N . LEU B 1 155 ? 6.305 15.18 -4.566 1 98.31 155 LEU B N 1
ATOM 2487 C CA . LEU B 1 155 ? 7.641 14.922 -4.043 1 98.31 155 LEU B CA 1
ATOM 2488 C C . LEU B 1 155 ? 7.777 13.469 -3.594 1 98.31 155 LEU B C 1
ATOM 2490 O O . LEU B 1 155 ? 6.848 12.906 -3.014 1 98.31 155 LEU B O 1
ATOM 2494 N N . PHE B 1 156 ? 8.93 12.891 -3.822 1 97.94 156 PHE B N 1
ATOM 2495 C CA . PHE B 1 156 ? 9.188 11.469 -3.596 1 97.94 156 PHE B CA 1
ATOM 2496 C C . PHE B 1 156 ? 10.383 11.281 -2.664 1 97.94 156 PHE B C 1
ATOM 2498 O O . PHE B 1 156 ? 11.383 11.984 -2.785 1 97.94 156 PHE B O 1
ATOM 2505 N N . LEU B 1 157 ? 10.281 10.359 -1.764 1 96.31 157 LEU B N 1
ATOM 2506 C CA . LEU B 1 157 ? 11.383 9.938 -0.911 1 96.31 157 LEU B CA 1
ATOM 2507 C C . LEU B 1 157 ? 11.594 8.43 -0.991 1 96.31 157 LEU B C 1
ATOM 2509 O O . LEU B 1 157 ? 10.688 7.656 -0.652 1 96.31 157 LEU B O 1
ATOM 2513 N N . MET B 1 158 ? 12.758 8.008 -1.394 1 92.62 158 MET B N 1
ATOM 2514 C CA . MET B 1 158 ? 13.055 6.586 -1.545 1 92.62 158 MET B CA 1
ATOM 2515 C C .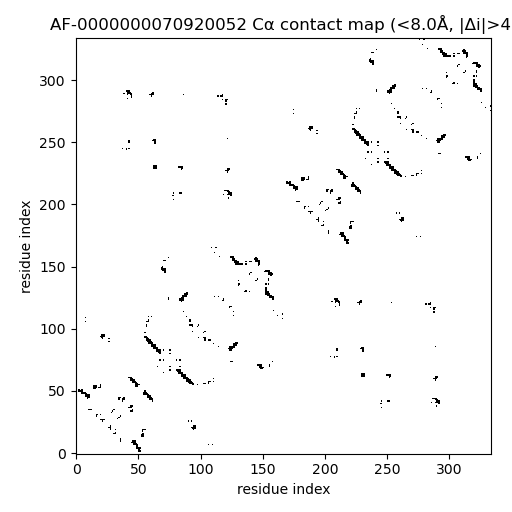 MET B 1 158 ? 13.172 5.91 -0.185 1 92.62 158 MET B C 1
ATOM 2517 O O . MET B 1 158 ? 13.805 6.441 0.726 1 92.62 158 MET B O 1
ATOM 2521 N N . LEU B 1 159 ? 12.641 4.789 -0.054 1 86 159 LEU B N 1
ATOM 2522 C CA . LEU B 1 159 ? 12.648 4.047 1.201 1 86 159 LEU B CA 1
ATOM 2523 C C . LEU B 1 159 ? 14.07 3.605 1.56 1 86 159 LEU B C 1
ATOM 2525 O O . LEU B 1 159 ? 14.43 3.574 2.736 1 86 159 LEU B O 1
ATOM 2529 N N . LYS B 1 160 ? 14.758 3.217 0.56 1 80.62 160 LYS B N 1
ATOM 2530 C CA . LYS B 1 160 ? 16.109 2.744 0.817 1 80.62 160 LYS B CA 1
ATOM 2531 C C . LYS B 1 160 ? 16.938 3.809 1.538 1 80.62 160 LYS B C 1
ATOM 2533 O O . LYS B 1 160 ? 17.922 3.49 2.205 1 80.62 160 LYS B O 1
ATOM 2538 N N . ASP B 1 161 ? 16.516 5.035 1.436 1 76.62 161 ASP B N 1
ATOM 2539 C CA . ASP B 1 161 ? 17.25 6.152 2.027 1 76.62 161 ASP B CA 1
ATOM 2540 C C . ASP B 1 161 ? 16.812 6.391 3.471 1 76.62 161 ASP B C 1
ATOM 2542 O O . ASP B 1 161 ? 17.406 7.203 4.18 1 76.62 161 ASP B O 1
ATOM 2546 N N . LEU B 1 162 ? 15.781 5.734 3.898 1 76.88 162 LEU B N 1
ATOM 2547 C CA . LEU B 1 162 ? 15.195 6.016 5.203 1 76.88 162 LEU B CA 1
ATOM 2548 C C . LEU B 1 162 ? 16.016 5.391 6.32 1 76.88 162 LEU B C 1
ATOM 2550 O O . LEU B 1 162 ? 16.047 5.906 7.441 1 76.88 162 LEU B O 1
ATOM 2554 N N . LYS B 1 163 ? 16.578 4.199 6.062 1 65.25 163 LYS B N 1
ATOM 2555 C CA . LYS B 1 163 ? 17.344 3.564 7.133 1 65.25 163 LYS B CA 1
ATOM 2556 C C . LYS B 1 163 ? 18.328 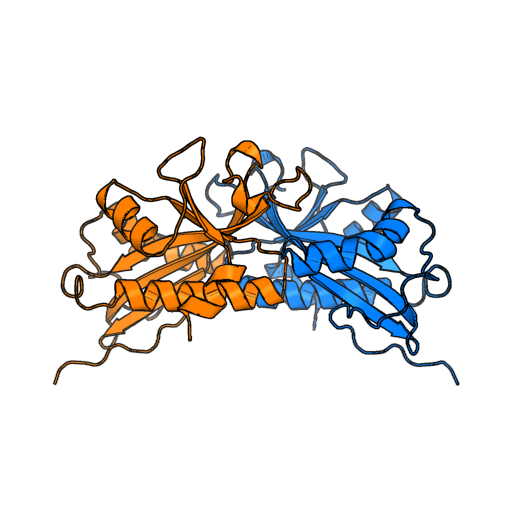4.547 7.766 1 65.25 163 LYS B C 1
ATOM 2558 O O . LYS B 1 163 ? 18.516 4.547 8.984 1 65.25 163 LYS B O 1
ATOM 2563 N N . GLY B 1 164 ? 18.781 5.414 6.984 1 61.09 164 GLY B N 1
ATOM 2564 C CA . GLY B 1 164 ? 19.734 6.391 7.504 1 61.09 164 GLY B CA 1
ATOM 2565 C C . GLY B 1 164 ? 19.062 7.527 8.25 1 61.09 164 GLY B C 1
ATOM 2566 O O . GLY B 1 164 ? 19.688 8.203 9.07 1 61.09 164 GLY B O 1
ATOM 2567 N N . MET B 1 165 ? 17.812 7.691 8.039 1 64.19 165 MET B N 1
ATOM 2568 C CA . MET B 1 165 ? 17.109 8.836 8.609 1 64.19 165 MET B CA 1
ATOM 2569 C C . MET B 1 165 ? 16.484 8.484 9.961 1 64.19 165 MET B C 1
ATOM 2571 O O . MET B 1 165 ? 16.219 9.367 10.773 1 64.19 165 MET B O 1
ATOM 2575 N N . LEU B 1 166 ? 16.125 7.223 10.148 1 66.5 166 LEU B N 1
ATOM 2576 C CA . LEU B 1 166 ? 15.367 6.801 11.328 1 66.5 166 LEU B CA 1
ATOM 2577 C C . LEU B 1 166 ? 16.312 6.41 12.461 1 66.5 166 LEU B C 1
ATOM 2579 O O . LEU B 1 166 ? 15.891 6.336 13.617 1 66.5 166 LEU B O 1
ATOM 2583 N N . GLY B 1 167 ? 17.656 6.098 12.172 1 53.81 167 GLY B N 1
ATOM 2584 C CA . GLY B 1 167 ? 18.625 5.836 13.219 1 53.81 167 GLY B CA 1
ATOM 2585 C C . GLY B 1 167 ? 19.062 7.086 13.961 1 53.81 167 GLY B C 1
ATOM 2586 O O . GLY B 1 167 ? 18.859 8.203 13.477 1 53.81 167 GLY B O 1
#

InterPro domains:
  IPR000182 GNAT domain [PF13508] (44-146)
  IPR000182 GNAT domain [PS51186] (6-163)
  IPR016181 Acyl-CoA N-acyltransferase [SSF55729] (23-152)

Solvent-accessible surface area (backbone atoms only — not comparable to full-atom values): 17609 Å² total; per-residue (Å²): 125,85,70,61,69,45,76,74,39,70,66,53,92,83,54,42,44,82,82,43,45,52,85,44,69,69,62,34,46,35,60,59,69,40,40,65,57,33,34,77,61,20,54,23,27,40,34,30,27,22,47,80,62,35,43,42,31,39,36,28,26,21,34,20,52,42,54,55,77,46,46,34,69,78,74,47,62,94,51,72,93,48,66,42,18,24,36,30,49,76,43,74,49,38,17,56,94,51,53,93,69,54,53,65,59,54,50,49,52,50,52,51,53,50,48,53,56,36,34,71,63,21,6,33,39,27,42,36,34,68,38,88,45,70,69,50,37,53,55,44,42,73,72,65,31,41,48,18,79,74,40,74,40,38,30,36,31,56,49,87,61,38,69,73,67,76,103,125,85,70,62,68,47,75,75,40,70,68,52,94,84,52,42,44,82,83,43,44,50,86,42,70,71,63,35,46,35,60,59,68,39,39,65,57,33,34,76,61,21,54,24,28,40,33,29,26,22,47,79,62,35,43,42,32,37,35,28,26,21,33,20,52,40,53,55,77,47,44,36,69,78,76,48,61,95,51,73,94,49,65,42,18,23,36,30,50,77,43,73,49,38,18,57,93,51,53,96,70,54,52,65,57,53,51,50,52,50,51,50,53,50,48,52,57,37,33,72,63,21,6,33,38,27,41,36,35,69,40,87,46,68,70,50,37,54,55,44,40,73,73,64,31,42,49,19,78,74,38,75,41,37,30,37,32,57,49,86,60,38,67,73,66,78,104

Foldseek 3Di:
DPQDKDPKDWDDPQADLQPFDQPDPVQSCCSVPPQVVCVVVVQKTKIFIDRVRYTFKMWIKHKDWAFPQFDDPVLCPPHDRDTAIAIEGEDIGGGNVCPPVCVSVVRVLVVLVVRVVVCVVDPHFWYKYFAPDDVSLVVVVVVVWAGTPVGRRITIGGSVVCVVVND/DPQDKDPKDWDDPQADLQPFDQPDPVQSCCSVPPQVVCVVVVQKTKIFIDRVRYTFKMWIKHKDWAFPQFDDPVLCPPHDRDTAIAIEGEDIGGGNVCPPVCVSVVRVLVVLVVRVVVCVVDPHFWYKYFAPDDVSLVVVVVVVWAGTPVGRRITIGGSVVCVVVND

Nearest PDB structures (foldseek):
  7f36-assembly1_D  TM=9.674E-01  e=5.626E-19  Salmonella enterica subsp. enterica serovar Typhimurium str. LT2
  6g96-assembly1_B  TM=9.323E-01  e=7.673E-19  Salmonella enterica subsp. enterica serovar Typhimurium
  7ak7-assembly1_B  TM=9.344E-01  e=1.510E-17  Salmonella enterica subsp. enterica serovar Typhimurium
  7ak7-assembly1_A  TM=9.291E-01  e=2.332E-17  Salmonella enterica subsp. enterica serovar Typhimurium
  7ak9-assembly1_B  TM=9.340E-01  e=3.580E-16  Salmonella enterica subsp. enterica serovar Typhimurium

Sequence (334 aa):
MASSYTPVRKLAATDHVDAFDCGQSALNQFLQRYALVNQKANSAQTYVCCQGDLVVGFYSLAVGSVDPEAAPSRVMKGLARHPVPVMILARLAVDREHQRLGLGQALLKDALLRTTQAADIAGIRCLLVHAKDEAARRWYESWEFEPSPTDPYHLFLMLKDLKGMLGMASSYTPVRKLAATDHVDAFDCGQSALNQFLQRYALVNQKANSAQTYVCCQGDLVVGFYSLAVGSVDPEAAPSRVMKGLARHPVPVMILARLAVDREHQRLGLGQALLKDALLRTTQAADIAGIRCLLVHAKDEAARRWYESWEFEPSPTDPYHLFLMLKDLKGMLG

Organism: NCBI:txid713585

Secondary structure (DSSP, 8-state):
---PBPPPEE--TTSB-TT---S-HHHHHIIIIIHHHHHHTTS-EEEEEEETTEEEEEEEEEEEEE-GGGS-HHHHTT--SSPEEEEEEEEEEE-GGGTTSSHHHHHHHHHHHHHHHHHHHSB--EEEEE-SSHHHHHHHHTTT-EE-SS-TTEEEEEGGGTHHHH-/---PBPPPEE--TTSB-TT---S-HHHHHIIIIIHHHHHHTTS-EEEEEEETTEEEEEEEEEEEEE-GGGS-HHHHTT--SSPEEEEEEEEEEE-GGGTTSSHHHHHHHHHHHHHHHHHHHSB--EEEEE-SSHHHHHHHHTTT-EE-SS-TTEEEEEGGGTHHHH-